Protein AF-A0A959YPP5-F1 (afdb_monomer_lite)

Sequence (189 aa):
MNDSINHTDSILKMYASRKNITEKYRRIALALELGDFTTSSNLFAEIESNYELNEAFQPEHDNFKDFATFKENISNEDKSYLELNENELNTLRQIAANNTGLSSTLAQNILCFAYAECDNGATGGEYRKKARRVYTDKIIENPLMESQVSLSPNPANTQIQINLHKVPREQVRIEVYDLLGKSVMNRLL

Structure (mmCIF, N/CA/C/O backbone):
data_AF-A0A959YPP5-F1
#
_entry.id   AF-A0A959YPP5-F1
#
loop_
_atom_site.group_PDB
_atom_site.id
_atom_site.type_symbol
_atom_site.label_atom_id
_atom_site.label_alt_id
_atom_site.label_comp_id
_atom_site.label_asym_id
_atom_site.label_entity_id
_atom_site.label_seq_id
_atom_site.pdbx_PDB_ins_code
_atom_site.Cartn_x
_atom_site.Cartn_y
_atom_site.Cartn_z
_atom_site.occupancy
_atom_site.B_iso_or_equiv
_atom_site.auth_seq_id
_atom_site.auth_comp_id
_atom_site.auth_asym_id
_atom_site.auth_atom_id
_atom_site.pdbx_PDB_model_num
ATOM 1 N N . MET A 1 1 ? -15.010 -28.400 -4.502 1.00 36.16 1 MET A N 1
ATOM 2 C CA . MET A 1 1 ? -14.292 -27.510 -5.435 1.00 36.16 1 MET A CA 1
ATOM 3 C C . MET A 1 1 ? -13.740 -26.371 -4.605 1.00 36.16 1 MET A C 1
ATOM 5 O O . MET A 1 1 ? -14.521 -25.542 -4.173 1.00 36.16 1 MET A O 1
ATOM 9 N N . ASN A 1 2 ? -12.453 -26.410 -4.271 1.00 42.19 2 ASN A N 1
ATOM 10 C CA . ASN A 1 2 ? -11.779 -25.341 -3.537 1.00 42.19 2 ASN A CA 1
ATOM 11 C C . ASN A 1 2 ? -10.521 -25.011 -4.341 1.00 42.19 2 ASN A C 1
ATOM 13 O O . ASN A 1 2 ? -9.432 -25.498 -4.052 1.00 42.19 2 ASN A O 1
ATOM 17 N N . ASP A 1 3 ? -10.730 -24.322 -5.459 1.00 42.56 3 ASP A N 1
ATOM 18 C CA . ASP A 1 3 ? -9.654 -23.832 -6.311 1.00 42.56 3 ASP A CA 1
ATOM 19 C C . ASP A 1 3 ? -9.208 -22.480 -5.746 1.00 42.56 3 ASP A C 1
ATOM 21 O O . ASP A 1 3 ? -9.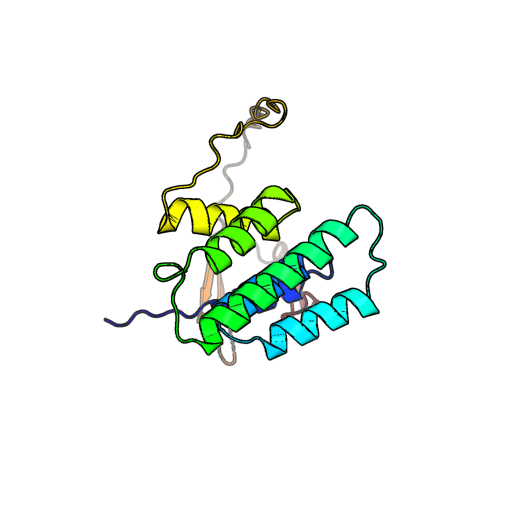709 -21.426 -6.123 1.00 42.56 3 ASP A O 1
ATOM 25 N N . SER A 1 4 ? -8.358 -22.529 -4.721 1.00 47.44 4 SER A N 1
ATOM 26 C CA . SER A 1 4 ? -7.708 -21.346 -4.161 1.00 47.44 4 SER A CA 1
ATOM 27 C C . SER A 1 4 ? -6.254 -21.368 -4.602 1.00 47.44 4 SER A C 1
ATOM 29 O O . SER A 1 4 ? -5.377 -21.826 -3.865 1.00 47.44 4 SER A O 1
ATOM 31 N N . ILE A 1 5 ? -5.983 -20.888 -5.813 1.00 57.47 5 ILE A N 1
ATOM 32 C CA . ILE A 1 5 ? -4.606 -20.671 -6.249 1.00 57.47 5 ILE A CA 1
ATOM 33 C C . ILE A 1 5 ? -4.107 -19.381 -5.590 1.00 57.47 5 ILE A C 1
ATOM 35 O O . ILE A 1 5 ? -4.388 -18.271 -6.040 1.00 57.47 5 ILE A O 1
ATOM 39 N N . ASN A 1 6 ? -3.386 -19.519 -4.476 1.00 61.25 6 ASN A N 1
ATOM 40 C CA . ASN A 1 6 ? -2.737 -18.394 -3.811 1.00 61.25 6 ASN A CA 1
ATOM 41 C C . ASN A 1 6 ? -1.517 -17.949 -4.641 1.00 61.25 6 ASN A C 1
ATOM 43 O O . ASN A 1 6 ? -0.419 -18.484 -4.508 1.00 61.25 6 ASN A O 1
ATOM 47 N N . HIS A 1 7 ? -1.725 -16.982 -5.536 1.00 67.38 7 HIS A N 1
ATOM 48 C CA . HIS A 1 7 ? -0.690 -16.421 -6.414 1.00 67.38 7 HIS A CA 1
ATOM 49 C C . HIS A 1 7 ? 0.158 -15.317 -5.761 1.00 67.38 7 HIS A C 1
ATOM 51 O O . HIS A 1 7 ? 1.007 -14.718 -6.430 1.00 67.38 7 HIS A O 1
ATOM 57 N N . THR A 1 8 ? -0.047 -15.039 -4.471 1.00 71.75 8 THR A N 1
ATOM 58 C CA . THR A 1 8 ? 0.624 -13.946 -3.747 1.00 71.75 8 THR A CA 1
ATOM 59 C C . THR A 1 8 ? 2.147 -14.070 -3.830 1.00 71.75 8 THR A C 1
ATOM 61 O O . THR A 1 8 ? 2.831 -13.084 -4.100 1.00 71.75 8 THR A O 1
ATOM 64 N N . ASP A 1 9 ? 2.680 -15.292 -3.756 1.00 72.25 9 ASP A N 1
ATOM 65 C CA . ASP A 1 9 ? 4.116 -15.563 -3.880 1.00 72.25 9 ASP A CA 1
ATOM 66 C C . ASP A 1 9 ? 4.684 -15.187 -5.253 1.00 72.25 9 ASP A C 1
ATOM 68 O O . ASP A 1 9 ? 5.806 -14.686 -5.360 1.00 72.25 9 ASP A O 1
ATOM 72 N N . SER A 1 10 ? 3.926 -15.422 -6.327 1.00 76.56 10 SER A N 1
ATOM 73 C CA . SER A 1 10 ? 4.344 -15.057 -7.685 1.00 76.56 10 SER A CA 1
ATOM 74 C C . SER A 1 10 ? 4.364 -13.538 -7.868 1.00 76.56 10 SER A C 1
ATOM 76 O O . SER A 1 10 ? 5.299 -13.004 -8.467 1.00 76.56 10 SER A O 1
ATOM 78 N N . ILE A 1 11 ? 3.376 -12.838 -7.304 1.00 75.56 11 ILE A N 1
ATOM 79 C CA . ILE A 1 11 ? 3.278 -11.373 -7.347 1.00 75.56 11 ILE A CA 1
ATOM 80 C C . ILE A 1 11 ? 4.404 -10.733 -6.523 1.00 75.56 11 ILE A C 1
ATOM 82 O O . ILE A 1 11 ? 5.096 -9.840 -7.016 1.00 75.56 11 ILE A O 1
ATOM 86 N N . LEU A 1 12 ? 4.658 -11.232 -5.309 1.00 75.19 12 LEU A N 1
ATOM 87 C CA . LEU A 1 12 ? 5.757 -10.772 -4.455 1.00 75.19 12 LEU A CA 1
ATOM 88 C C . LEU A 1 12 ? 7.115 -10.933 -5.141 1.00 75.19 12 LEU A C 1
ATOM 90 O O . LEU A 1 12 ? 7.914 -9.994 -5.147 1.00 75.19 12 LEU A O 1
ATOM 94 N N . LYS A 1 13 ? 7.367 -12.089 -5.769 1.00 74.62 13 LYS A N 1
ATOM 95 C CA . LYS A 1 13 ? 8.605 -12.339 -6.524 1.00 74.62 13 LYS A CA 1
ATOM 96 C C . LYS A 1 13 ? 8.738 -11.413 -7.732 1.00 74.62 13 LYS A C 1
ATOM 98 O O . LYS A 1 13 ? 9.826 -10.889 -7.975 1.00 74.62 13 LYS A O 1
ATOM 103 N N . MET A 1 14 ? 7.645 -11.155 -8.454 1.00 78.75 14 MET A N 1
ATOM 104 C CA . MET A 1 14 ? 7.642 -10.204 -9.567 1.00 78.75 14 MET A CA 1
ATOM 105 C C . MET A 1 14 ? 8.030 -8.799 -9.096 1.00 78.75 14 MET A C 1
ATOM 107 O O . MET A 1 14 ? 8.928 -8.195 -9.684 1.00 78.75 14 MET A O 1
ATOM 111 N N . TYR A 1 15 ? 7.412 -8.288 -8.028 1.00 77.19 15 TYR A N 1
ATOM 112 C CA . TYR A 1 15 ? 7.759 -6.970 -7.494 1.00 77.19 15 TYR A CA 1
ATOM 113 C C . TYR A 1 15 ? 9.195 -6.925 -6.964 1.00 77.19 15 TYR A C 1
ATOM 115 O O . TYR A 1 15 ? 9.919 -5.976 -7.249 1.00 77.19 15 TYR A O 1
ATOM 123 N N . ALA A 1 16 ? 9.652 -7.969 -6.268 1.00 72.94 16 ALA A N 1
ATOM 124 C CA . ALA A 1 16 ? 11.016 -8.044 -5.744 1.00 72.94 16 ALA A CA 1
ATOM 125 C C . ALA A 1 16 ? 12.096 -8.059 -6.844 1.00 72.94 16 ALA A C 1
ATOM 127 O O . ALA A 1 16 ? 13.199 -7.559 -6.625 1.00 72.94 16 ALA A O 1
ATOM 128 N N . SER A 1 17 ? 11.790 -8.585 -8.037 1.00 75.38 17 SER A N 1
ATOM 129 C CA . SER A 1 17 ? 12.727 -8.582 -9.173 1.00 75.38 17 SER A CA 1
ATOM 130 C C . SER A 1 17 ? 13.048 -7.172 -9.693 1.00 75.38 17 SER A C 1
ATOM 132 O O . SER A 1 17 ? 14.098 -6.950 -10.301 1.00 75.38 17 SER A O 1
ATOM 134 N N . ARG A 1 18 ? 12.172 -6.193 -9.430 1.00 76.25 18 ARG A N 1
ATOM 135 C CA . ARG A 1 18 ? 12.299 -4.811 -9.901 1.00 76.25 18 ARG A CA 1
ATOM 136 C C . ARG A 1 18 ? 12.768 -3.908 -8.762 1.00 76.25 18 ARG A C 1
ATOM 138 O O . ARG A 1 18 ? 12.014 -3.565 -7.860 1.00 76.25 18 ARG A O 1
ATOM 145 N N . LYS A 1 19 ? 14.028 -3.479 -8.820 1.00 77.12 19 LYS A N 1
ATOM 146 C CA . LYS A 1 19 ? 14.687 -2.697 -7.758 1.00 77.12 19 LYS A CA 1
ATOM 147 C C . LYS A 1 19 ? 14.399 -1.189 -7.837 1.00 77.12 19 LYS A C 1
ATOM 149 O O . LYS A 1 19 ? 15.327 -0.388 -7.896 1.00 77.12 19 LYS A O 1
ATOM 154 N N . ASN A 1 20 ? 13.130 -0.785 -7.858 1.00 85.19 20 ASN A N 1
ATOM 155 C CA . ASN A 1 20 ? 12.743 0.632 -7.841 1.00 85.19 20 ASN A CA 1
ATOM 156 C C . ASN A 1 20 ? 11.767 0.949 -6.695 1.00 85.19 20 ASN A C 1
ATOM 158 O O . ASN A 1 20 ? 11.100 0.058 -6.168 1.00 85.19 20 ASN A O 1
ATOM 162 N N . ILE A 1 21 ? 11.697 2.228 -6.318 1.00 88.12 21 ILE A N 1
ATOM 163 C CA . ILE A 1 21 ? 10.896 2.699 -5.180 1.00 88.12 21 ILE A CA 1
ATOM 164 C C . ILE A 1 21 ? 9.392 2.431 -5.364 1.00 88.12 21 ILE A C 1
ATOM 166 O O . ILE A 1 21 ? 8.717 2.014 -4.428 1.00 88.12 21 ILE A O 1
ATOM 170 N N . THR A 1 22 ? 8.869 2.564 -6.586 1.00 87.75 22 THR A N 1
ATOM 171 C CA . THR A 1 22 ? 7.452 2.320 -6.900 1.00 87.75 22 THR A CA 1
ATOM 172 C C . THR A 1 22 ? 7.036 0.875 -6.629 1.00 87.75 22 THR A C 1
ATOM 174 O O . THR A 1 22 ? 5.966 0.624 -6.080 1.00 87.75 22 THR A O 1
ATOM 177 N N . GLU A 1 23 ? 7.873 -0.096 -6.991 1.00 88.50 23 GLU A N 1
ATOM 178 C CA . GLU A 1 23 ? 7.583 -1.512 -6.745 1.00 88.50 23 GLU A CA 1
ATOM 179 C C . GLU A 1 23 ? 7.740 -1.854 -5.254 1.00 88.50 23 GLU A C 1
ATOM 181 O O . GLU A 1 23 ? 7.026 -2.723 -4.752 1.00 88.50 23 GLU A O 1
ATOM 186 N N . LYS A 1 24 ? 8.580 -1.124 -4.500 1.00 90.94 24 LYS A N 1
ATOM 187 C CA . LYS A 1 24 ? 8.592 -1.222 -3.031 1.00 90.94 24 LYS A CA 1
ATOM 188 C C . LYS A 1 24 ? 7.281 -0.733 -2.412 1.00 90.94 24 LYS A C 1
ATOM 190 O O . LYS A 1 24 ? 6.727 -1.457 -1.591 1.00 90.94 24 LYS A O 1
ATOM 195 N N . TYR A 1 25 ? 6.722 0.390 -2.867 1.00 94.50 25 TYR A N 1
ATOM 196 C CA . TYR A 1 25 ? 5.396 0.841 -2.417 1.00 94.50 25 TYR A CA 1
ATOM 197 C C . TYR A 1 25 ? 4.282 -0.165 -2.721 1.00 94.50 25 TYR A C 1
ATOM 199 O O . TYR A 1 25 ? 3.394 -0.376 -1.902 1.00 94.50 25 TYR A O 1
ATOM 207 N N . ARG A 1 26 ? 4.342 -0.870 -3.856 1.00 93.38 26 ARG A N 1
ATOM 208 C CA . ARG A 1 26 ? 3.380 -1.948 -4.145 1.00 93.38 26 ARG A CA 1
ATOM 209 C C . ARG A 1 26 ? 3.534 -3.155 -3.225 1.00 93.38 26 ARG A C 1
ATOM 211 O O . ARG A 1 26 ? 2.536 -3.777 -2.873 1.00 93.38 26 ARG A O 1
ATOM 218 N N . ARG A 1 27 ? 4.764 -3.494 -2.828 1.00 93.81 27 ARG A N 1
ATOM 219 C CA . ARG A 1 27 ? 5.011 -4.547 -1.828 1.00 93.81 27 ARG A CA 1
ATOM 220 C C . ARG A 1 27 ? 4.501 -4.138 -0.451 1.00 93.81 27 ARG A C 1
ATOM 222 O O . ARG A 1 27 ? 3.925 -4.981 0.223 1.00 93.81 27 ARG A O 1
ATOM 229 N N . ILE A 1 28 ? 4.664 -2.868 -0.080 1.00 96.00 28 ILE A N 1
ATOM 230 C CA . ILE A 1 28 ? 4.075 -2.291 1.134 1.00 96.00 28 ILE A CA 1
ATOM 231 C C . ILE A 1 28 ? 2.551 -2.422 1.081 1.00 96.00 28 ILE A C 1
ATOM 233 O O . ILE A 1 28 ? 1.974 -3.020 1.980 1.00 96.00 28 ILE A O 1
ATOM 237 N N . ALA A 1 29 ? 1.908 -1.967 -0.000 1.00 95.31 29 ALA A N 1
ATOM 238 C CA . ALA A 1 29 ? 0.459 -2.093 -0.178 1.00 95.31 29 ALA A CA 1
ATOM 239 C C . ALA A 1 29 ? -0.019 -3.542 -0.008 1.00 95.31 29 ALA A C 1
ATOM 241 O O . ALA A 1 29 ? -0.976 -3.802 0.710 1.00 95.31 29 ALA A O 1
ATOM 242 N N . LEU A 1 30 ? 0.682 -4.497 -0.624 1.00 94.12 30 LEU A N 1
ATOM 243 C CA . LEU A 1 30 ? 0.349 -5.912 -0.504 1.00 94.12 30 LEU A CA 1
ATOM 244 C C . LEU A 1 30 ? 0.539 -6.440 0.926 1.00 94.12 30 LEU A C 1
ATOM 246 O O . LEU A 1 30 ? -0.334 -7.143 1.418 1.00 94.12 30 LEU A O 1
ATOM 250 N N . ALA A 1 31 ? 1.637 -6.092 1.604 1.00 95.00 31 ALA A N 1
ATOM 251 C CA . ALA A 1 31 ? 1.859 -6.473 3.002 1.00 95.00 31 ALA A CA 1
ATOM 252 C C . ALA A 1 31 ? 0.745 -5.931 3.914 1.00 95.00 31 ALA A C 1
ATOM 254 O O . ALA A 1 31 ? 0.220 -6.658 4.752 1.00 95.00 31 ALA A O 1
ATOM 255 N N . LEU A 1 32 ? 0.318 -4.690 3.672 1.00 95.94 32 LEU A N 1
ATOM 256 C CA . LEU A 1 32 ? -0.802 -4.052 4.356 1.00 95.94 32 LEU A CA 1
ATOM 257 C C . LEU A 1 32 ? -2.164 -4.708 4.067 1.00 95.94 32 LEU A C 1
ATOM 259 O O . LEU A 1 32 ? -3.047 -4.642 4.915 1.00 95.94 32 LEU A O 1
ATOM 263 N N . GLU A 1 33 ? -2.392 -5.298 2.889 1.00 92.44 33 GLU A N 1
ATOM 264 C CA . GLU A 1 33 ? -3.608 -6.099 2.635 1.00 92.44 33 GLU A CA 1
ATOM 265 C C . GLU A 1 33 ? -3.571 -7.460 3.338 1.00 92.44 33 GLU A C 1
ATOM 267 O O . GLU A 1 33 ? -4.614 -8.015 3.670 1.00 92.44 33 GLU A O 1
ATOM 272 N N . LEU A 1 34 ? -2.376 -8.002 3.575 1.00 92.44 34 LEU A N 1
ATOM 273 C CA . LEU A 1 34 ? -2.184 -9.278 4.265 1.00 92.44 34 LEU A CA 1
ATOM 274 C C . LEU A 1 34 ? -2.153 -9.135 5.797 1.00 92.44 34 LEU A C 1
ATOM 276 O O . LEU A 1 34 ? -2.009 -10.142 6.486 1.00 92.44 34 LEU A O 1
ATOM 280 N N . GLY A 1 35 ? -2.250 -7.910 6.326 1.00 93.69 35 GLY A N 1
ATOM 281 C CA . GLY A 1 35 ? -2.106 -7.624 7.759 1.00 93.69 35 GLY A CA 1
ATOM 282 C C . GLY A 1 35 ? -0.674 -7.782 8.286 1.00 93.69 35 GLY A C 1
ATOM 283 O O . GLY A 1 35 ? -0.458 -7.822 9.494 1.00 93.69 35 GLY A O 1
ATOM 284 N N . ASP A 1 36 ? 0.325 -7.875 7.404 1.00 95.44 36 ASP A N 1
ATOM 285 C CA . ASP A 1 36 ? 1.734 -7.987 7.786 1.00 95.44 36 ASP A CA 1
ATOM 286 C C . ASP A 1 36 ? 2.367 -6.594 7.944 1.00 95.44 36 ASP A C 1
ATOM 288 O O . ASP A 1 36 ? 3.144 -6.109 7.109 1.00 95.44 36 ASP A O 1
ATOM 292 N N . PHE A 1 37 ? 2.012 -5.928 9.045 1.00 96.00 37 PHE A N 1
ATOM 293 C CA . PHE A 1 37 ? 2.511 -4.590 9.383 1.00 96.00 37 PHE A CA 1
ATOM 294 C C . PHE A 1 37 ? 4.019 -4.578 9.676 1.00 96.00 37 PHE A C 1
ATOM 296 O O . PHE A 1 37 ? 4.695 -3.580 9.420 1.00 96.00 37 PHE A O 1
ATOM 303 N N . THR A 1 38 ? 4.584 -5.712 10.107 1.00 96.19 38 THR A N 1
ATOM 304 C CA . THR A 1 38 ? 6.032 -5.849 10.331 1.00 96.19 38 THR A CA 1
ATOM 305 C C . THR A 1 38 ? 6.797 -5.782 9.012 1.00 96.19 38 THR A C 1
ATOM 307 O O . THR A 1 38 ? 7.746 -5.006 8.880 1.00 96.19 38 THR A O 1
ATOM 310 N N . THR A 1 39 ? 6.374 -6.548 8.002 1.00 94.31 39 THR A N 1
ATOM 311 C CA . THR A 1 39 ? 6.984 -6.486 6.667 1.00 94.31 39 THR A CA 1
ATOM 312 C C . THR A 1 39 ? 6.793 -5.114 6.030 1.00 94.31 39 THR A C 1
ATOM 314 O O . THR A 1 39 ? 7.731 -4.596 5.421 1.00 94.31 39 THR A O 1
ATOM 317 N N . SER A 1 40 ? 5.618 -4.498 6.194 1.00 96.12 40 SER A N 1
ATOM 318 C CA . SER A 1 40 ? 5.361 -3.127 5.736 1.00 96.12 40 SER A CA 1
ATOM 319 C C . SER A 1 40 ? 6.374 -2.131 6.322 1.00 96.12 40 SER A C 1
ATOM 321 O O . SER A 1 40 ? 7.063 -1.436 5.573 1.00 96.12 40 SER A O 1
ATOM 323 N N . SER A 1 41 ? 6.548 -2.133 7.648 1.00 96.56 41 SER A N 1
ATOM 324 C CA . SER A 1 41 ? 7.493 -1.259 8.358 1.00 96.56 41 SER A CA 1
ATOM 325 C C . SER A 1 41 ? 8.944 -1.471 7.908 1.00 96.56 41 SER A C 1
ATOM 327 O O . SER A 1 41 ? 9.648 -0.514 7.577 1.00 96.56 41 SER A O 1
ATOM 329 N N . ASN A 1 42 ? 9.373 -2.730 7.769 1.00 96.25 42 ASN A N 1
ATOM 330 C CA . ASN A 1 42 ? 10.709 -3.054 7.263 1.00 96.25 42 ASN A CA 1
ATOM 331 C C . ASN A 1 42 ? 10.940 -2.506 5.846 1.00 96.25 42 ASN A C 1
ATOM 333 O O . ASN A 1 42 ? 12.018 -1.995 5.544 1.00 96.25 42 ASN A O 1
ATOM 337 N N . LEU A 1 43 ? 9.933 -2.577 4.971 1.00 95.38 43 LEU A N 1
ATOM 338 C CA . LEU A 1 43 ? 10.033 -2.045 3.612 1.00 95.38 43 LEU A CA 1
ATOM 339 C C . LEU A 1 43 ? 10.103 -0.514 3.581 1.00 95.38 43 LEU A C 1
ATOM 341 O O . LEU A 1 43 ? 10.823 0.019 2.736 1.00 95.38 43 LEU A O 1
ATOM 345 N N . PHE A 1 44 ? 9.413 0.190 4.485 1.00 96.81 44 PHE A N 1
ATOM 346 C CA . PHE A 1 44 ? 9.576 1.639 4.645 1.00 96.81 44 PHE A CA 1
ATOM 347 C C . PHE A 1 44 ? 11.001 1.999 5.072 1.00 96.81 44 PHE A C 1
ATOM 349 O O . PHE A 1 44 ? 11.649 2.796 4.392 1.00 96.81 44 PHE A O 1
ATOM 356 N N . ALA A 1 45 ? 11.535 1.330 6.097 1.00 95.56 45 ALA A N 1
ATOM 357 C CA . ALA A 1 45 ? 12.912 1.535 6.547 1.00 95.56 45 ALA A CA 1
ATOM 358 C C . ALA A 1 45 ? 13.935 1.233 5.435 1.00 95.56 45 ALA A C 1
ATOM 360 O O . ALA A 1 45 ? 14.918 1.953 5.250 1.00 95.56 45 ALA A O 1
ATOM 361 N N . GLU A 1 46 ? 13.694 0.196 4.627 1.00 93.31 46 GLU A N 1
ATOM 362 C CA . GLU A 1 46 ? 14.515 -0.072 3.450 1.00 93.31 46 GLU A CA 1
ATOM 363 C C . GLU A 1 46 ? 14.423 1.033 2.389 1.00 93.31 46 GLU A C 1
ATOM 365 O O . GLU A 1 46 ? 15.390 1.224 1.650 1.00 93.31 46 GLU A O 1
ATOM 370 N N . ILE A 1 47 ? 13.274 1.694 2.218 1.00 93.94 47 ILE A N 1
ATOM 371 C CA . ILE A 1 47 ? 13.161 2.826 1.292 1.00 93.94 47 ILE A CA 1
ATOM 372 C C . ILE A 1 47 ? 14.029 3.975 1.806 1.00 93.94 47 ILE A C 1
ATOM 374 O O . ILE A 1 47 ? 14.892 4.442 1.069 1.00 93.94 47 ILE A O 1
ATOM 378 N N . GLU A 1 48 ? 13.870 4.349 3.073 1.00 94.19 48 GLU A N 1
ATOM 379 C CA . GLU A 1 48 ? 14.609 5.446 3.714 1.00 94.19 48 GLU A CA 1
ATOM 380 C C . GLU A 1 48 ? 16.124 5.226 3.709 1.00 94.19 48 GLU A C 1
ATOM 382 O O . GLU A 1 48 ? 16.895 6.160 3.516 1.00 94.19 48 GLU A O 1
ATOM 387 N N . SER A 1 49 ? 16.567 3.979 3.887 1.00 92.25 49 SER A N 1
ATOM 388 C CA . SER A 1 49 ? 17.994 3.655 3.905 1.00 92.25 49 SER A CA 1
ATOM 389 C C . SER A 1 49 ? 18.625 3.571 2.513 1.00 92.25 49 SER A C 1
ATOM 391 O O . SER A 1 49 ? 19.843 3.711 2.409 1.00 92.25 49 SER A O 1
ATOM 393 N N . ASN A 1 50 ? 17.857 3.258 1.463 1.00 89.62 50 ASN A N 1
ATOM 394 C CA . ASN A 1 50 ? 18.414 2.928 0.142 1.00 89.62 50 ASN A CA 1
ATOM 395 C C . ASN A 1 50 ? 18.058 3.932 -0.961 1.00 89.62 50 ASN A C 1
ATOM 397 O O . ASN A 1 50 ? 18.610 3.834 -2.058 1.00 89.62 50 ASN A O 1
ATOM 401 N N . TYR A 1 51 ? 17.130 4.855 -0.711 1.00 88.81 51 TYR A N 1
ATOM 402 C CA . TYR A 1 51 ? 16.671 5.832 -1.691 1.00 88.81 51 TYR A CA 1
ATOM 403 C C . TYR A 1 51 ? 16.741 7.236 -1.105 1.00 88.81 51 TYR A C 1
ATOM 405 O O . TYR A 1 51 ? 16.322 7.482 0.020 1.00 88.81 51 TYR A O 1
ATOM 413 N N . GLU A 1 52 ? 17.232 8.172 -1.909 1.00 87.62 52 GLU A N 1
ATOM 414 C CA . GLU A 1 52 ? 17.149 9.590 -1.590 1.00 87.62 52 GLU A CA 1
ATOM 415 C C . GLU A 1 52 ? 15.722 10.076 -1.875 1.00 87.62 52 GLU A C 1
ATOM 417 O O . GLU A 1 52 ? 15.275 10.120 -3.027 1.00 87.62 52 GLU A O 1
ATOM 422 N N . LEU A 1 53 ? 14.985 10.394 -0.812 1.00 89.38 53 LEU A N 1
ATOM 423 C CA . LEU A 1 53 ? 13.634 10.932 -0.902 1.00 89.38 53 LEU A CA 1
ATOM 424 C C . LEU A 1 53 ? 13.710 12.434 -1.188 1.00 89.38 53 LEU A C 1
ATOM 426 O O . LEU A 1 53 ? 13.815 13.267 -0.294 1.00 89.38 53 LEU A O 1
ATOM 430 N N . ASN A 1 54 ? 13.710 12.775 -2.472 1.00 86.19 54 ASN A N 1
ATOM 431 C CA . ASN A 1 54 ? 13.646 14.163 -2.919 1.00 86.19 54 ASN A CA 1
ATOM 432 C C . ASN A 1 54 ? 12.211 14.718 -2.832 1.00 86.19 54 ASN A C 1
ATOM 434 O O . ASN A 1 54 ? 11.259 13.986 -2.558 1.00 86.19 54 ASN A O 1
ATOM 438 N N . GLU A 1 55 ? 12.037 16.003 -3.152 1.00 83.75 55 GLU A N 1
ATOM 439 C CA . GLU A 1 55 ? 10.729 16.681 -3.141 1.00 83.75 55 GLU A CA 1
ATOM 440 C C . GLU A 1 55 ? 9.652 15.991 -3.999 1.00 83.75 55 GLU A C 1
ATOM 442 O O . GLU A 1 55 ? 8.463 16.178 -3.757 1.00 83.75 55 GLU A O 1
ATOM 447 N N . ALA A 1 56 ? 10.037 15.166 -4.980 1.00 80.81 56 ALA A N 1
ATOM 448 C CA . ALA A 1 56 ? 9.086 14.426 -5.805 1.00 80.81 56 ALA A CA 1
ATOM 449 C C . ALA A 1 56 ? 8.555 13.150 -5.127 1.00 80.81 56 ALA A C 1
ATOM 451 O O . ALA A 1 56 ? 7.439 12.728 -5.426 1.00 80.81 56 ALA A O 1
ATOM 452 N N . PHE A 1 57 ? 9.335 12.518 -4.241 1.00 87.06 57 PHE A N 1
ATOM 453 C CA . PHE A 1 57 ? 8.968 11.249 -3.596 1.00 87.06 57 PHE A CA 1
ATOM 454 C C . PHE A 1 57 ? 8.620 11.384 -2.117 1.00 87.06 57 PHE A C 1
ATOM 456 O O . PHE A 1 57 ? 7.834 10.576 -1.625 1.00 87.06 57 PHE A O 1
ATOM 463 N N . GLN A 1 58 ? 9.169 12.384 -1.426 1.00 92.56 58 GLN A N 1
ATOM 464 C CA . GLN A 1 58 ? 8.916 12.629 -0.008 1.00 92.56 58 GLN A CA 1
ATOM 465 C C . GLN A 1 58 ? 7.411 12.770 0.307 1.00 92.56 58 GLN A C 1
ATOM 467 O O . GLN A 1 58 ? 6.947 12.077 1.210 1.00 92.56 58 GLN A O 1
ATOM 472 N N . PRO A 1 59 ? 6.601 13.528 -0.467 1.00 93.69 59 PRO A N 1
ATOM 473 C CA . PRO A 1 59 ? 5.176 13.678 -0.160 1.00 93.69 59 PRO A CA 1
ATOM 474 C C . PRO A 1 59 ? 4.378 12.371 -0.269 1.00 93.69 59 PRO A C 1
ATOM 476 O O . PRO A 1 59 ? 3.484 12.120 0.532 1.00 93.69 59 PRO A O 1
ATOM 479 N N . GLU A 1 60 ? 4.691 11.520 -1.254 1.00 94.25 60 GLU A N 1
ATOM 480 C CA . GLU A 1 60 ? 4.078 10.187 -1.352 1.00 94.25 60 GLU A CA 1
ATOM 481 C C . GLU A 1 60 ? 4.554 9.283 -0.220 1.00 94.25 60 GLU A C 1
ATOM 483 O O . GLU A 1 60 ? 3.760 8.528 0.324 1.00 94.25 60 GLU A O 1
ATOM 488 N N . HIS A 1 61 ? 5.835 9.354 0.147 1.00 96.31 61 HIS A N 1
ATOM 489 C CA . HIS A 1 61 ? 6.390 8.533 1.215 1.00 96.31 61 HIS A CA 1
ATOM 490 C C . HIS A 1 61 ? 5.684 8.775 2.550 1.00 96.31 61 HIS A C 1
ATOM 492 O O . HIS A 1 61 ? 5.242 7.823 3.195 1.00 96.31 61 HIS A O 1
ATOM 498 N N . ASP A 1 62 ? 5.550 10.045 2.926 1.00 96.00 62 ASP A N 1
ATOM 499 C CA . ASP A 1 62 ? 4.925 10.444 4.182 1.00 96.00 62 ASP A CA 1
ATOM 500 C C . ASP A 1 62 ? 3.428 10.104 4.170 1.00 96.00 62 ASP A C 1
ATOM 502 O O . ASP A 1 62 ? 2.935 9.454 5.090 1.00 96.00 62 ASP A O 1
ATOM 506 N N . ASN A 1 63 ? 2.729 10.388 3.066 1.00 97.31 63 ASN A N 1
ATOM 507 C CA . ASN A 1 63 ? 1.310 10.051 2.940 1.00 97.31 63 ASN A CA 1
ATOM 508 C C . ASN A 1 63 ? 1.048 8.532 2.963 1.00 97.31 63 ASN A C 1
ATOM 510 O O . ASN A 1 63 ? 0.039 8.065 3.492 1.00 97.31 63 ASN A O 1
ATOM 514 N N . PHE A 1 64 ? 1.963 7.721 2.420 1.00 97.88 64 PHE A N 1
ATOM 515 C CA . PHE A 1 64 ? 1.849 6.265 2.499 1.00 97.88 64 PHE A CA 1
ATOM 516 C C . PHE A 1 64 ? 2.080 5.759 3.926 1.00 97.88 64 PHE A C 1
ATOM 518 O O . PHE A 1 64 ? 1.415 4.816 4.350 1.00 97.88 64 PHE A O 1
ATOM 525 N N . LYS A 1 65 ? 2.984 6.370 4.698 1.00 97.62 65 LYS A N 1
ATOM 526 C CA . LYS A 1 65 ? 3.135 6.036 6.122 1.00 97.62 65 LYS A CA 1
ATOM 527 C C . LYS A 1 65 ? 1.873 6.355 6.914 1.00 97.62 65 LYS A C 1
ATOM 529 O O . LYS A 1 65 ? 1.456 5.528 7.728 1.00 97.62 65 LYS A O 1
ATOM 534 N N . ASP A 1 66 ? 1.231 7.484 6.631 1.00 97.88 66 ASP A N 1
ATOM 535 C CA . ASP A 1 66 ? -0.055 7.838 7.237 1.00 97.88 66 ASP A CA 1
ATOM 536 C C . ASP A 1 66 ? -1.130 6.803 6.878 1.00 97.88 66 ASP A C 1
ATOM 538 O O . ASP A 1 66 ? -1.838 6.305 7.753 1.00 97.88 66 ASP A O 1
ATOM 542 N N . PHE A 1 67 ? -1.189 6.383 5.609 1.00 98.12 67 PHE A N 1
ATOM 543 C CA . PHE A 1 67 ? -2.086 5.315 5.163 1.00 98.12 67 PHE A CA 1
ATOM 544 C C . PHE A 1 67 ? -1.806 3.964 5.836 1.00 98.12 67 PHE A C 1
ATOM 546 O O . PHE A 1 67 ? -2.735 3.265 6.241 1.00 98.12 67 PHE A O 1
ATOM 553 N N . ALA A 1 68 ? -0.535 3.588 5.980 1.00 98.06 68 ALA A N 1
ATOM 554 C CA . ALA A 1 68 ? -0.133 2.361 6.661 1.00 98.06 68 ALA A CA 1
ATOM 555 C C . ALA A 1 68 ? -0.536 2.381 8.142 1.00 98.06 68 ALA A C 1
ATOM 557 O O . ALA A 1 68 ? -1.108 1.408 8.629 1.00 98.06 68 ALA A O 1
ATOM 558 N N . THR A 1 69 ? -0.308 3.508 8.818 1.00 97.81 69 THR A N 1
ATOM 559 C CA . THR A 1 69 ? -0.682 3.723 10.223 1.00 97.81 69 THR A CA 1
ATOM 560 C C . THR A 1 69 ? -2.198 3.674 10.400 1.00 97.81 69 THR A C 1
ATOM 562 O O . THR A 1 69 ? -2.700 3.011 11.304 1.00 97.81 69 THR A O 1
ATOM 565 N N . PHE A 1 70 ? -2.947 4.320 9.501 1.00 97.75 70 PHE A N 1
ATOM 566 C CA . PHE A 1 70 ? -4.405 4.237 9.463 1.00 97.75 70 PHE A CA 1
ATOM 567 C C . PHE A 1 70 ? -4.881 2.779 9.381 1.00 97.75 70 PHE A C 1
ATOM 569 O O . PHE A 1 70 ? -5.720 2.363 10.180 1.00 97.75 70 PHE A O 1
ATOM 576 N N . LYS A 1 71 ? -4.311 1.987 8.463 1.00 97.00 71 LYS A N 1
ATOM 577 C CA . LYS A 1 71 ? -4.654 0.566 8.317 1.00 97.00 71 LYS A CA 1
ATOM 578 C C . LYS A 1 71 ? -4.330 -0.269 9.549 1.00 97.00 71 LYS A C 1
ATOM 580 O O . LYS A 1 71 ? -5.118 -1.133 9.922 1.00 97.00 71 LYS A O 1
ATOM 585 N N . GLU A 1 72 ? -3.164 -0.047 10.142 1.00 97.12 72 GLU A N 1
ATOM 586 C CA . GLU A 1 72 ? -2.744 -0.764 11.343 1.00 97.12 72 GLU A CA 1
ATOM 587 C C . GLU A 1 72 ? -3.696 -0.475 12.507 1.00 97.12 72 GLU A C 1
ATOM 589 O O . GLU A 1 72 ? -4.154 -1.403 13.169 1.00 97.12 72 GLU A O 1
ATOM 594 N N . ASN A 1 73 ? -4.088 0.787 12.692 1.00 96.44 73 ASN A N 1
ATOM 595 C CA . ASN A 1 73 ? -5.022 1.181 13.745 1.00 96.44 73 ASN A CA 1
ATOM 596 C C . ASN A 1 73 ? -6.395 0.514 13.589 1.00 96.44 73 ASN A C 1
ATOM 598 O O . ASN A 1 73 ? -6.879 -0.089 14.543 1.00 96.44 73 ASN A O 1
ATOM 602 N N . ILE A 1 74 ? -7.000 0.551 12.396 1.00 96.12 74 ILE A N 1
ATOM 603 C CA . ILE A 1 74 ? -8.306 -0.100 12.190 1.00 96.12 74 ILE A CA 1
ATOM 604 C C . ILE A 1 74 ? -8.208 -1.624 12.342 1.00 96.12 74 ILE A C 1
ATOM 606 O O . ILE A 1 74 ? -9.115 -2.241 12.892 1.00 96.12 74 ILE A O 1
ATOM 610 N N . SER A 1 75 ? -7.089 -2.230 11.925 1.00 95.25 75 SER A N 1
ATOM 611 C CA . SER A 1 75 ? -6.868 -3.669 12.078 1.00 95.25 75 SER A CA 1
ATOM 612 C C . SER A 1 75 ? -6.682 -4.071 13.539 1.00 95.25 75 SER A C 1
ATOM 614 O O . SER A 1 75 ? -7.143 -5.139 13.922 1.00 95.25 75 SER A O 1
ATOM 616 N N . ASN A 1 76 ? -6.026 -3.241 14.354 1.00 94.56 76 ASN A N 1
ATOM 617 C CA . ASN A 1 76 ? -5.858 -3.478 15.791 1.00 94.56 76 ASN A CA 1
ATOM 618 C C . ASN A 1 76 ? -7.179 -3.369 16.566 1.00 94.56 76 ASN A C 1
ATOM 620 O O . ASN A 1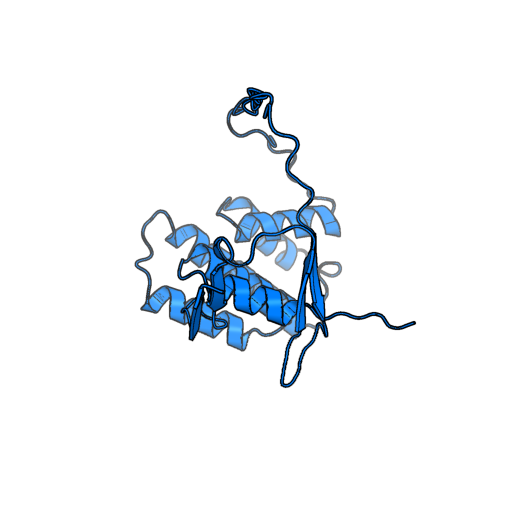 76 ? -7.298 -3.909 17.663 1.00 94.56 76 ASN A O 1
ATOM 624 N N . GLU A 1 77 ? -8.163 -2.672 16.001 1.00 94.88 77 GLU A N 1
ATOM 625 C CA . GLU A 1 77 ? -9.524 -2.573 16.529 1.00 94.88 77 GLU A CA 1
ATOM 626 C C . GLU A 1 77 ? -10.480 -3.616 15.921 1.00 94.88 77 GLU A C 1
ATOM 628 O O . GLU A 1 77 ? -11.687 -3.535 16.146 1.00 94.88 77 GLU A O 1
ATOM 633 N N . ASP A 1 78 ? -9.959 -4.581 15.149 1.00 94.56 78 ASP A N 1
ATOM 634 C CA . ASP A 1 78 ? -10.725 -5.601 14.417 1.00 94.56 78 ASP A CA 1
ATOM 635 C C . ASP A 1 78 ? -11.814 -5.012 13.490 1.00 94.56 78 ASP A C 1
ATOM 637 O O . ASP A 1 78 ? -12.824 -5.657 13.197 1.00 94.56 78 ASP A O 1
ATOM 641 N N . LYS A 1 79 ? -11.613 -3.780 13.003 1.00 94.06 79 LYS A N 1
ATOM 642 C CA . LYS A 1 79 ? -12.544 -3.085 12.108 1.00 94.06 79 LYS A CA 1
ATOM 643 C C . LYS A 1 79 ? -12.235 -3.355 10.643 1.00 94.06 79 LYS A C 1
ATOM 645 O O . LYS A 1 79 ? -11.083 -3.371 10.207 1.00 94.06 79 LYS A O 1
ATOM 650 N N . SER A 1 80 ? -13.293 -3.451 9.845 1.00 93.62 80 SER A N 1
ATOM 651 C CA . SER A 1 80 ? -13.203 -3.378 8.387 1.00 93.62 80 SER A CA 1
ATOM 652 C C . SER A 1 80 ? -13.334 -1.935 7.880 1.00 93.62 80 SER A C 1
ATOM 654 O O . SER A 1 80 ? -13.804 -1.044 8.587 1.00 93.62 80 SER A O 1
ATOM 656 N N . TYR A 1 81 ? -13.012 -1.687 6.603 1.00 94.50 81 TYR A N 1
ATOM 657 C CA . TYR A 1 81 ? -13.244 -0.364 6.004 1.00 94.50 81 TYR A CA 1
ATOM 658 C C . TYR A 1 81 ? -14.716 0.045 5.942 1.00 94.50 81 TYR A C 1
ATOM 660 O O . TYR A 1 81 ? -14.981 1.182 5.578 1.00 94.50 81 TYR A O 1
ATOM 668 N N . LEU A 1 82 ? -15.666 -0.850 6.222 1.00 95.75 82 LEU A N 1
ATOM 669 C CA . LEU A 1 82 ? -17.098 -0.535 6.234 1.00 95.75 82 LEU A CA 1
ATOM 670 C C . LEU A 1 82 ? -17.570 0.001 7.596 1.00 95.75 82 LEU A C 1
ATOM 672 O O . LEU A 1 82 ? -18.731 0.373 7.736 1.00 95.75 82 LEU A O 1
ATOM 676 N N . GLU A 1 83 ? -16.686 0.019 8.594 1.00 96.06 83 GLU A N 1
ATOM 677 C CA . GLU A 1 83 ? -17.004 0.315 9.995 1.00 96.06 83 GLU A CA 1
ATOM 678 C C . GLU A 1 83 ? -16.218 1.526 10.517 1.00 96.06 83 GLU A C 1
ATOM 680 O O . GLU A 1 83 ? -15.981 1.654 11.721 1.00 96.06 83 GLU A O 1
ATOM 685 N N . LEU A 1 84 ? -15.800 2.419 9.614 1.00 97.00 84 LEU A N 1
ATOM 686 C CA . LEU A 1 84 ? -15.019 3.592 9.979 1.00 97.00 84 LEU A CA 1
ATOM 687 C C . LEU A 1 84 ? -15.900 4.631 10.671 1.00 97.00 84 LEU A C 1
ATOM 689 O O . LEU A 1 84 ? -17.006 4.946 10.226 1.00 97.00 84 LEU A O 1
ATOM 693 N N . ASN A 1 85 ? -15.380 5.201 11.752 1.00 96.00 85 ASN A N 1
ATOM 694 C CA . ASN A 1 85 ? -15.982 6.363 12.391 1.00 96.00 85 ASN A CA 1
ATOM 695 C C . ASN A 1 85 ? -15.581 7.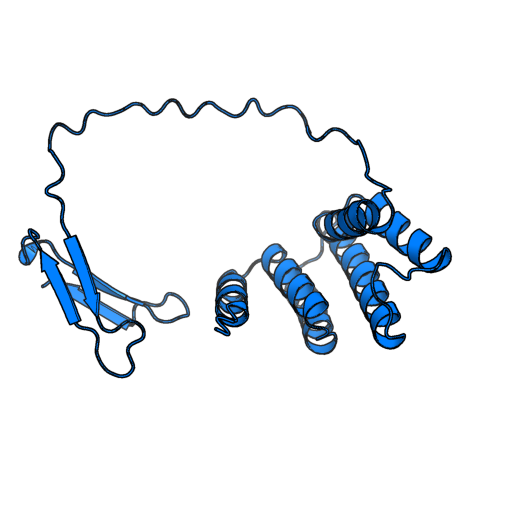668 11.683 1.00 96.00 85 ASN A C 1
ATOM 697 O O . ASN A 1 85 ? -14.716 7.704 10.812 1.00 96.00 85 ASN A O 1
ATOM 701 N N . GLU A 1 86 ? -16.194 8.777 12.092 1.00 96.31 86 GLU A N 1
ATOM 702 C CA . GLU A 1 86 ? -15.972 10.074 11.447 1.00 96.31 86 GLU A CA 1
ATOM 703 C C . GLU A 1 86 ? -14.518 10.570 11.551 1.00 96.31 86 GLU A C 1
ATOM 705 O O . GLU A 1 86 ? -14.022 11.224 10.636 1.00 96.31 86 GLU A O 1
ATOM 710 N N . ASN A 1 87 ? -13.797 10.247 12.630 1.00 97.06 87 ASN A N 1
ATOM 711 C CA . ASN A 1 87 ? -12.389 10.632 12.756 1.00 97.06 87 ASN A CA 1
ATOM 712 C C . ASN A 1 87 ? -11.518 9.848 11.766 1.00 97.06 87 ASN A C 1
ATOM 714 O O . ASN A 1 87 ? -10.696 10.440 11.072 1.00 97.06 87 ASN A O 1
ATOM 718 N N . GLU A 1 88 ? -11.744 8.539 11.661 1.00 97.75 88 GLU A N 1
ATOM 719 C CA . GLU A 1 88 ? -11.076 7.648 10.707 1.00 97.75 88 GLU A CA 1
ATOM 720 C C . GLU 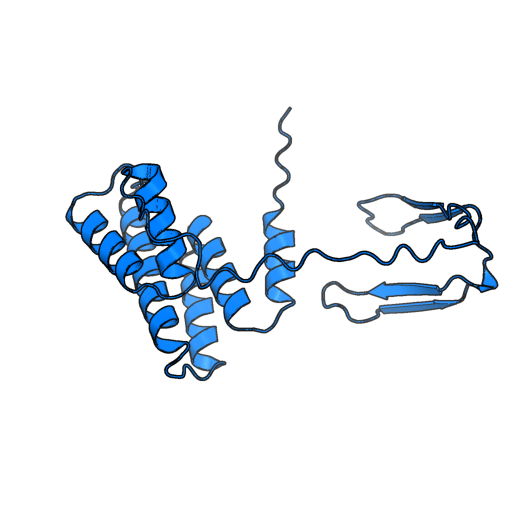A 1 88 ? -11.373 8.045 9.255 1.00 97.75 88 GLU A C 1
ATOM 722 O O . GLU A 1 88 ? -10.461 8.104 8.429 1.00 97.75 88 GLU A O 1
ATOM 727 N N . LEU A 1 89 ? -12.627 8.396 8.952 1.00 97.75 89 LEU A N 1
ATOM 728 C CA . LEU A 1 89 ? -13.017 8.935 7.650 1.00 97.75 89 LEU A CA 1
ATOM 729 C C . LEU A 1 89 ? -12.295 10.245 7.343 1.00 97.75 89 LEU A C 1
ATOM 731 O O . LEU A 1 89 ? -11.801 10.423 6.233 1.00 97.75 89 LEU A O 1
ATOM 735 N N . ASN A 1 90 ? -12.170 11.148 8.316 1.00 97.38 90 ASN A N 1
ATOM 736 C CA . ASN A 1 90 ? -11.433 12.395 8.126 1.00 97.38 90 ASN A CA 1
ATOM 737 C C . ASN A 1 90 ? -9.944 12.160 7.861 1.00 97.38 90 ASN A C 1
ATOM 739 O O . ASN A 1 90 ? -9.391 12.801 6.967 1.00 97.38 90 ASN A O 1
ATOM 743 N N . THR A 1 91 ? -9.309 11.211 8.553 1.00 97.38 91 THR A N 1
ATOM 744 C CA . THR A 1 91 ? -7.935 10.792 8.238 1.00 97.38 91 THR A CA 1
ATOM 745 C C . THR A 1 91 ? -7.837 10.257 6.810 1.00 97.38 91 THR A C 1
ATOM 747 O O . THR A 1 91 ? -6.967 10.675 6.047 1.00 97.38 91 THR A O 1
ATOM 750 N N . LEU A 1 92 ? -8.762 9.389 6.399 1.00 96.81 92 LEU A N 1
ATOM 751 C CA . LEU A 1 92 ? -8.757 8.810 5.057 1.00 96.81 92 LEU A CA 1
ATOM 752 C C . LEU A 1 92 ? -8.980 9.867 3.959 1.00 96.81 92 LEU A C 1
ATOM 754 O O . LEU A 1 92 ? -8.307 9.839 2.928 1.00 96.81 92 LEU A O 1
ATOM 758 N N . ARG A 1 93 ? -9.866 10.843 4.198 1.00 97.12 93 ARG A N 1
ATOM 759 C CA . ARG A 1 93 ? -10.087 12.001 3.313 1.00 97.12 93 ARG A CA 1
ATOM 760 C C . ARG A 1 93 ? -8.844 12.881 3.207 1.00 97.12 93 ARG A C 1
ATOM 762 O O . ARG A 1 93 ? -8.536 13.341 2.113 1.00 97.12 93 ARG A O 1
ATOM 769 N N . GLN A 1 94 ? -8.111 13.096 4.300 1.00 96.81 94 GLN A N 1
ATOM 770 C CA . GLN A 1 94 ? -6.843 13.838 4.273 1.00 96.81 94 GLN A CA 1
ATOM 771 C C . GLN A 1 94 ? -5.794 13.121 3.415 1.00 96.81 94 GLN A C 1
ATOM 773 O O . GLN A 1 94 ? -5.180 13.750 2.552 1.00 96.81 94 GLN A O 1
ATOM 778 N N . ILE A 1 95 ? -5.659 11.800 3.572 1.00 97.31 95 ILE A N 1
ATOM 779 C CA . ILE A 1 95 ? -4.747 10.984 2.755 1.00 97.31 95 ILE A CA 1
ATOM 780 C C . ILE A 1 95 ? -5.125 11.060 1.269 1.00 97.31 95 ILE A C 1
ATOM 782 O O . ILE A 1 95 ? -4.254 11.208 0.406 1.00 97.31 95 ILE A O 1
ATOM 786 N N . ALA A 1 96 ? -6.419 10.983 0.945 1.00 96.06 96 ALA A N 1
ATOM 787 C CA . ALA A 1 96 ? -6.903 11.129 -0.426 1.00 96.06 96 ALA A CA 1
ATOM 788 C C . ALA A 1 96 ? -6.621 12.537 -0.989 1.00 96.06 96 ALA A C 1
ATOM 790 O O . ALA A 1 96 ? -6.102 12.668 -2.097 1.00 96.06 96 ALA A O 1
ATOM 791 N N . ALA A 1 97 ? -6.879 13.588 -0.205 1.00 93.56 97 ALA A N 1
ATOM 792 C CA . ALA A 1 97 ? -6.735 14.984 -0.620 1.00 93.56 97 ALA A CA 1
ATOM 793 C C . ALA A 1 97 ? -5.286 15.409 -0.908 1.00 93.56 97 ALA A C 1
ATOM 795 O O . ALA A 1 97 ? -5.071 16.327 -1.705 1.00 93.56 97 ALA A O 1
ATOM 796 N N . ASN A 1 98 ? -4.297 14.727 -0.319 1.00 89.69 98 ASN A N 1
ATOM 797 C CA . ASN A 1 98 ? -2.882 14.970 -0.609 1.00 89.69 98 ASN A CA 1
ATOM 798 C C . ASN A 1 98 ? -2.535 14.753 -2.094 1.00 89.69 98 ASN A C 1
ATOM 800 O O . ASN A 1 98 ? -1.579 15.353 -2.582 1.00 89.69 98 ASN A O 1
ATOM 804 N N . ASN A 1 99 ? -3.336 13.973 -2.837 1.00 86.62 99 ASN A N 1
ATOM 805 C CA . ASN A 1 99 ? -3.151 13.704 -4.268 1.00 86.62 99 ASN A CA 1
ATOM 806 C C . ASN A 1 99 ? -1.736 13.206 -4.617 1.00 86.62 99 ASN A C 1
ATOM 808 O O . ASN A 1 99 ? -1.192 13.485 -5.691 1.00 86.62 99 ASN A O 1
ATOM 812 N N . THR A 1 100 ? -1.142 12.441 -3.704 1.00 83.94 100 THR A N 1
ATOM 813 C CA . THR A 1 100 ? 0.167 11.830 -3.867 1.00 83.94 100 THR A CA 1
ATOM 814 C C . THR A 1 100 ? -0.012 10.359 -4.238 1.00 83.94 100 THR A C 1
ATOM 816 O O . THR A 1 100 ? -0.636 9.566 -3.537 1.00 83.94 100 THR A O 1
ATOM 819 N N . GLY A 1 101 ? 0.480 10.018 -5.431 1.00 89.25 101 GLY A N 1
ATOM 820 C CA . GLY A 1 101 ? 0.747 8.650 -5.871 1.00 89.25 101 GLY A CA 1
ATOM 821 C C . GLY A 1 101 ? -0.313 7.582 -5.564 1.00 89.25 101 GLY A C 1
ATOM 822 O O . GLY A 1 101 ? -1.497 7.691 -5.899 1.00 89.25 101 GLY A O 1
ATOM 823 N N . LEU A 1 102 ? 0.178 6.460 -5.039 1.00 92.81 102 LEU A N 1
ATOM 824 C CA . LEU A 1 102 ? -0.594 5.250 -4.791 1.00 92.81 102 LEU A CA 1
ATOM 825 C C . LEU A 1 102 ? -1.399 5.376 -3.494 1.00 92.81 102 LEU A C 1
ATOM 827 O O . LEU A 1 102 ? -2.537 4.911 -3.462 1.00 92.81 102 LEU A O 1
ATOM 831 N N . SER A 1 103 ? -0.843 6.023 -2.467 1.00 95.50 103 SER A N 1
ATOM 832 C CA . SER A 1 103 ? -1.495 6.214 -1.166 1.00 95.50 103 SER A CA 1
ATOM 833 C C . SER A 1 103 ? -2.842 6.946 -1.288 1.00 95.50 103 SER A C 1
ATOM 835 O O . SER A 1 103 ? -3.873 6.407 -0.873 1.00 95.50 103 SER A O 1
ATOM 837 N N . SER A 1 104 ? -2.878 8.095 -1.973 1.00 95.25 104 SER A N 1
ATOM 838 C CA . SER A 1 104 ? -4.123 8.835 -2.222 1.00 95.25 104 SER A CA 1
ATOM 839 C C . SER A 1 104 ? -5.109 8.042 -3.078 1.00 95.25 104 SER A C 1
ATOM 841 O O . SER A 1 104 ? -6.308 8.065 -2.814 1.00 95.25 104 SER A O 1
ATOM 843 N N . THR A 1 105 ? -4.619 7.284 -4.067 1.00 94.38 105 THR A N 1
ATOM 844 C CA . THR A 1 105 ? -5.474 6.437 -4.917 1.00 94.38 105 THR A CA 1
ATOM 845 C C . THR A 1 105 ? -6.162 5.339 -4.102 1.00 94.38 105 THR A C 1
ATOM 847 O O . THR A 1 105 ? -7.352 5.087 -4.278 1.00 94.38 105 THR A O 1
ATOM 850 N N . LEU A 1 106 ? -5.432 4.675 -3.201 1.00 95.81 106 LEU A N 1
ATOM 851 C CA . LEU A 1 106 ? -5.993 3.630 -2.342 1.00 95.81 106 LEU A CA 1
ATOM 852 C C . LEU A 1 106 ? -7.023 4.209 -1.367 1.00 95.81 106 LEU A C 1
ATOM 854 O O . LEU A 1 106 ? -8.117 3.657 -1.253 1.00 95.81 106 LEU A O 1
ATOM 858 N N . ALA A 1 107 ? -6.715 5.343 -0.734 1.00 96.81 107 ALA A N 1
ATOM 859 C CA . ALA A 1 107 ? -7.649 6.038 0.148 1.00 96.81 107 ALA A CA 1
ATOM 860 C C . ALA A 1 107 ? -8.937 6.444 -0.585 1.00 96.81 107 ALA A C 1
ATOM 862 O O . ALA A 1 107 ? -10.039 6.144 -0.123 1.00 96.81 107 ALA A O 1
ATOM 863 N N . GLN A 1 108 ? -8.806 7.031 -1.777 1.00 95.94 108 GLN A N 1
ATOM 864 C CA . GLN A 1 108 ? -9.939 7.425 -2.612 1.00 95.94 108 GLN A CA 1
ATOM 865 C C . GLN A 1 108 ? -10.789 6.224 -3.054 1.00 95.94 108 GLN A C 1
ATOM 867 O O . GLN A 1 108 ? -12.017 6.321 -3.107 1.00 95.94 108 GLN A O 1
ATOM 872 N N . ASN A 1 109 ? -10.161 5.082 -3.346 1.00 95.00 109 ASN A N 1
ATOM 873 C CA . ASN A 1 109 ? -10.877 3.854 -3.688 1.00 95.00 109 ASN A CA 1
ATOM 874 C C . ASN A 1 109 ? -11.695 3.326 -2.505 1.00 95.00 109 ASN A C 1
ATOM 876 O O . ASN A 1 109 ? -12.830 2.900 -2.709 1.00 95.00 109 ASN A O 1
ATOM 880 N N . ILE A 1 110 ? -11.152 3.378 -1.285 1.00 95.81 110 ILE A N 1
ATOM 881 C CA . ILE A 1 110 ? -11.881 2.974 -0.076 1.00 95.81 110 ILE A CA 1
ATOM 882 C C . ILE A 1 110 ? -13.071 3.911 0.160 1.00 95.81 110 ILE A C 1
ATOM 884 O O . ILE A 1 110 ? -14.191 3.428 0.310 1.00 95.81 110 ILE A O 1
ATOM 888 N N . LEU A 1 111 ? -12.858 5.231 0.121 1.00 96.81 111 LEU A N 1
ATOM 889 C CA . LEU A 1 111 ? -13.923 6.234 0.272 1.00 96.81 111 LEU A CA 1
ATOM 890 C C . LEU A 1 111 ? -15.043 6.043 -0.759 1.00 96.81 111 LEU A C 1
ATOM 892 O O . LEU A 1 111 ? -16.226 6.037 -0.417 1.00 96.81 111 LEU A O 1
ATOM 896 N N . CYS A 1 112 ? -14.672 5.808 -2.017 1.00 95.44 112 CYS A N 1
ATOM 897 C CA . CYS A 1 112 ? -15.627 5.590 -3.095 1.00 95.44 112 CYS A CA 1
ATOM 898 C C . CYS A 1 112 ? -16.399 4.272 -2.930 1.00 95.44 112 CYS A C 1
ATOM 900 O O . CYS A 1 112 ? -17.619 4.249 -3.085 1.00 95.44 112 CYS A O 1
ATOM 902 N N . PHE A 1 113 ? -15.712 3.178 -2.590 1.00 95.25 113 PHE A N 1
ATOM 903 C CA . PHE A 1 113 ? -16.331 1.860 -2.461 1.00 95.25 113 PHE A CA 1
ATOM 904 C C . PHE A 1 113 ? -17.224 1.736 -1.221 1.00 95.25 113 PHE A C 1
ATOM 906 O O . PHE A 1 113 ? -18.339 1.230 -1.322 1.00 95.25 11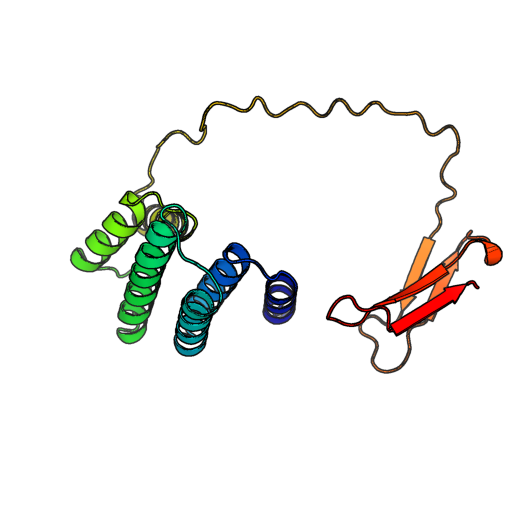3 PHE A O 1
ATOM 913 N N . ALA A 1 114 ? -16.738 2.175 -0.060 1.00 95.81 114 ALA A N 1
ATOM 914 C CA . ALA A 1 114 ? -17.397 1.945 1.223 1.00 95.81 114 ALA A CA 1
ATOM 915 C C . ALA A 1 114 ? -18.395 3.052 1.605 1.00 95.81 114 ALA A C 1
ATOM 917 O O . ALA A 1 114 ? -19.392 2.760 2.263 1.00 95.81 114 ALA A O 1
ATOM 918 N N . TYR A 1 115 ? -18.161 4.297 1.170 1.00 95.88 115 TYR A N 1
ATOM 919 C CA . TYR A 1 115 ? -18.908 5.475 1.640 1.00 95.88 115 TYR A CA 1
ATOM 920 C C . TYR A 1 115 ? -19.541 6.304 0.517 1.00 95.88 115 TYR A C 1
ATOM 922 O O . TYR A 1 115 ? -20.157 7.330 0.787 1.00 95.88 115 TYR A O 1
ATOM 930 N N . ALA A 1 116 ? -19.420 5.867 -0.744 1.00 93.75 116 ALA A N 1
ATOM 931 C CA . ALA A 1 116 ? -19.883 6.600 -1.928 1.00 93.75 116 ALA A CA 1
ATOM 932 C C . ALA A 1 116 ? -19.283 8.017 -2.069 1.00 93.75 116 ALA A C 1
ATOM 934 O O . ALA A 1 116 ? -19.802 8.855 -2.808 1.00 93.75 116 ALA A O 1
ATOM 935 N N . GLU A 1 117 ? -18.152 8.273 -1.410 1.00 94.06 117 GLU A N 1
ATOM 936 C CA . GLU A 1 117 ? -17.390 9.519 -1.498 1.00 94.06 117 GLU A CA 1
ATOM 937 C C . GLU A 1 117 ? -16.366 9.423 -2.630 1.00 94.06 117 GLU A C 1
ATOM 939 O O . GLU A 1 117 ? -15.152 9.432 -2.427 1.00 94.06 117 GLU A O 1
ATOM 944 N N . CYS A 1 118 ? -16.866 9.255 -3.850 1.00 89.75 118 CYS A N 1
ATOM 945 C CA . CYS A 1 118 ? -16.026 9.220 -5.038 1.00 89.75 118 CYS A CA 1
ATOM 946 C C . CYS A 1 118 ? -15.657 10.647 -5.454 1.00 89.75 118 CYS A C 1
ATOM 948 O O . CYS A 1 118 ? -16.539 11.490 -5.635 1.00 89.75 118 CYS A O 1
ATOM 950 N N . ASP A 1 119 ? -14.372 10.907 -5.679 1.00 82.25 119 ASP A N 1
ATOM 951 C CA . ASP A 1 119 ? -13.978 12.103 -6.407 1.00 82.25 119 ASP A CA 1
ATOM 952 C C . ASP A 1 119 ? -14.374 11.936 -7.885 1.00 82.25 119 ASP A C 1
ATOM 954 O O . ASP A 1 119 ? -13.928 11.019 -8.577 1.00 82.25 119 ASP A O 1
ATOM 958 N N . ASN A 1 120 ? -15.256 12.817 -8.365 1.00 62.00 120 ASN A N 1
ATOM 959 C CA . ASN A 1 120 ? -15.621 12.918 -9.781 1.00 62.00 120 ASN A CA 1
ATOM 960 C C . ASN A 1 120 ? -14.568 13.704 -10.589 1.00 62.00 120 ASN A C 1
ATOM 962 O O . ASN A 1 120 ? -14.786 13.988 -11.772 1.00 62.00 120 ASN A O 1
ATOM 966 N N . GLY A 1 121 ? -13.455 14.088 -9.951 1.00 56.56 121 GLY A N 1
ATOM 967 C CA . GLY A 1 121 ? -12.297 14.734 -10.550 1.00 56.56 121 GLY A CA 1
ATOM 968 C C . GLY A 1 121 ? -11.895 14.073 -11.865 1.00 56.56 121 GLY A C 1
ATOM 969 O O . GLY A 1 121 ? -11.863 12.849 -11.993 1.00 56.56 121 GLY A O 1
ATOM 970 N N . ALA A 1 122 ? -11.660 14.912 -12.879 1.00 47.84 122 ALA A N 1
ATOM 971 C CA . ALA A 1 122 ? -11.511 14.501 -14.265 1.00 47.84 122 ALA A CA 1
ATOM 972 C C . ALA A 1 122 ? -10.568 13.297 -14.394 1.00 47.84 122 ALA A C 1
ATOM 974 O O . ALA A 1 122 ? -9.352 13.417 -14.274 1.00 47.84 122 ALA A O 1
ATOM 975 N N . THR A 1 123 ? -11.120 12.154 -14.794 1.00 45.84 123 THR A N 1
ATOM 976 C CA . THR A 1 123 ? -10.366 10.978 -15.264 1.00 45.84 123 THR A CA 1
ATOM 977 C C . THR A 1 123 ? -9.518 11.259 -16.519 1.00 45.84 123 THR A C 1
ATOM 979 O O . THR A 1 123 ? -8.963 10.346 -17.128 1.00 45.84 123 THR A O 1
ATOM 982 N N . GLY A 1 124 ? -9.374 12.526 -16.910 1.00 41.88 124 GLY A N 1
ATOM 983 C CA . GLY A 1 124 ? -8.454 13.007 -17.919 1.00 41.88 124 GLY A CA 1
ATOM 984 C C . GLY A 1 124 ? -7.610 14.151 -17.371 1.00 41.88 124 GLY A C 1
ATOM 985 O O . GLY A 1 124 ? -7.939 15.314 -17.593 1.00 41.88 124 GLY A O 1
ATOM 986 N N . GLY A 1 125 ? -6.446 13.834 -16.793 1.00 42.41 125 GLY A N 1
ATOM 987 C CA . GLY A 1 125 ? -5.277 14.676 -17.071 1.00 42.41 125 GLY A CA 1
ATOM 988 C C . GLY A 1 125 ? -5.194 14.882 -18.587 1.00 42.41 125 GLY A C 1
ATOM 989 O O . GLY A 1 125 ? -5.604 13.962 -19.302 1.00 42.41 125 GLY A O 1
ATOM 990 N N . GLU A 1 126 ? -4.772 16.079 -19.043 1.00 45.25 126 GLU A N 1
ATOM 991 C CA . GLU A 1 126 ? -4.741 16.514 -20.456 1.00 45.25 126 GLU A CA 1
ATOM 992 C C . GLU A 1 126 ? -4.853 15.319 -21.382 1.00 45.25 126 GLU A C 1
ATOM 994 O O . GLU A 1 126 ? -3.906 14.532 -21.421 1.00 45.25 126 GLU A O 1
ATOM 999 N N . TYR A 1 127 ? -6.016 15.128 -22.022 1.00 49.81 127 TYR A N 1
ATOM 1000 C CA . TYR A 1 127 ? -6.275 13.976 -22.876 1.00 49.81 127 TYR A CA 1
ATOM 1001 C C . TYR A 1 127 ? -5.055 13.747 -23.769 1.00 49.81 127 TYR A C 1
ATOM 1003 O O . TYR A 1 127 ? -4.941 14.326 -24.853 1.00 49.81 127 TYR A O 1
ATOM 1011 N N . ARG A 1 128 ? -4.146 12.855 -23.356 1.00 49.47 128 ARG A N 1
ATOM 1012 C CA . ARG A 1 128 ? -3.232 12.205 -24.271 1.00 49.47 128 ARG A CA 1
ATOM 1013 C C . ARG A 1 128 ? -4.205 11.431 -25.114 1.00 49.47 128 ARG A C 1
ATOM 1015 O O . ARG A 1 128 ? -4.666 10.371 -24.692 1.00 49.47 128 ARG A O 1
ATOM 1022 N N . LYS A 1 129 ? -4.603 12.020 -26.253 1.00 54.25 129 LYS A N 1
ATOM 1023 C CA . LYS A 1 129 ? -5.360 11.334 -27.294 1.00 54.25 129 LYS A CA 1
ATOM 1024 C C . LYS A 1 129 ? -4.712 9.975 -27.362 1.00 54.25 129 LYS A C 1
ATOM 1026 O O . LYS A 1 129 ? -3.519 9.914 -27.664 1.00 54.25 129 LYS A O 1
ATOM 1031 N N . LYS A 1 130 ? -5.449 8.935 -26.952 1.00 52.38 130 LYS A N 1
ATOM 1032 C CA . LYS A 1 130 ? -4.961 7.559 -26.959 1.00 52.38 130 LYS A CA 1
ATOM 1033 C C . LYS A 1 130 ? -4.360 7.405 -28.342 1.00 52.38 130 LYS A C 1
ATOM 1035 O O . LYS A 1 130 ? -5.105 7.494 -29.319 1.00 52.38 130 LYS A O 1
ATOM 1040 N N . ALA A 1 131 ? -3.029 7.362 -28.432 1.00 61.56 131 ALA A N 1
ATOM 1041 C CA . ALA A 1 131 ? -2.383 7.349 -29.727 1.00 61.56 131 ALA A CA 1
ATOM 1042 C C . ALA A 1 131 ? -2.913 6.082 -30.371 1.00 61.56 131 ALA A C 1
ATOM 1044 O O . ALA A 1 131 ? -2.692 4.982 -29.854 1.00 61.56 131 ALA A O 1
ATOM 1045 N N . ARG A 1 132 ? -3.739 6.242 -31.408 1.00 58.38 132 ARG A N 1
ATOM 1046 C CA . ARG A 1 132 ? -4.254 5.102 -32.139 1.00 58.38 132 ARG A CA 1
ATOM 1047 C C . ARG A 1 132 ? -2.995 4.449 -32.669 1.00 58.38 132 ARG A C 1
ATOM 1049 O O . ARG A 1 132 ? -2.298 5.055 -33.480 1.00 58.38 132 ARG A O 1
ATOM 1056 N N . ARG A 1 133 ? -2.637 3.285 -32.124 1.00 58.28 133 ARG A N 1
ATOM 1057 C CA . ARG A 1 133 ? -1.563 2.486 -32.696 1.00 58.28 133 ARG A CA 1
ATOM 1058 C C . ARG A 1 133 ? -2.034 2.196 -34.110 1.00 58.28 133 ARG A C 1
ATOM 1060 O O . ARG A 1 133 ? -2.967 1.423 -34.308 1.00 58.28 133 ARG A O 1
ATOM 1067 N N . VAL A 1 134 ? -1.477 2.921 -35.070 1.00 60.41 134 VAL A N 1
ATOM 1068 C CA . VAL A 1 134 ? -1.567 2.536 -36.465 1.00 60.41 134 VAL A CA 1
ATOM 1069 C C . VAL A 1 134 ? -0.625 1.357 -36.542 1.00 60.41 134 VAL A C 1
ATOM 1071 O O . VAL A 1 134 ? 0.591 1.518 -36.600 1.00 60.41 134 VAL A O 1
ATOM 1074 N N . TYR A 1 135 ? -1.194 0.167 -36.393 1.00 59.44 135 TYR A N 1
ATOM 1075 C CA . TYR A 1 135 ? -0.501 -1.036 -36.789 1.00 59.44 135 TYR A CA 1
ATOM 1076 C C . TYR A 1 135 ? -0.328 -0.900 -38.297 1.00 59.44 135 TYR A C 1
ATOM 1078 O O . TYR A 1 135 ? -1.293 -0.955 -39.056 1.00 59.44 135 TYR A O 1
ATOM 1086 N N . THR A 1 136 ? 0.890 -0.602 -38.737 1.00 58.75 136 THR A N 1
ATOM 1087 C CA . THR A 1 136 ? 1.276 -0.968 -40.088 1.00 58.75 136 THR A CA 1
ATOM 1088 C C . THR A 1 136 ? 1.299 -2.480 -40.063 1.00 58.75 136 THR A C 1
ATOM 1090 O O . THR A 1 136 ? 2.261 -3.078 -39.577 1.00 58.75 136 THR A O 1
ATOM 1093 N N . ASP A 1 137 ? 0.211 -3.091 -40.521 1.00 57.28 137 ASP A N 1
ATOM 1094 C CA . ASP A 1 137 ? 0.209 -4.498 -40.876 1.00 57.28 137 ASP A CA 1
ATOM 1095 C C . ASP A 1 137 ? 1.239 -4.639 -41.996 1.00 57.28 137 ASP A C 1
ATOM 1097 O O . ASP A 1 137 ? 0.952 -4.485 -43.182 1.00 57.28 137 ASP A O 1
ATOM 1101 N N . LYS A 1 138 ? 2.500 -4.866 -41.618 1.00 56.41 138 LYS A N 1
ATOM 1102 C CA . LYS A 1 138 ? 3.417 -5.537 -42.518 1.00 56.41 138 LYS A CA 1
ATOM 1103 C C . LYS A 1 138 ? 2.790 -6.901 -42.699 1.00 56.41 138 LYS A C 1
ATOM 1105 O O . LYS A 1 138 ? 2.851 -7.725 -41.791 1.00 56.41 138 LYS A O 1
ATOM 1110 N N . ILE A 1 139 ? 2.133 -7.085 -43.837 1.00 60.62 139 ILE A N 1
ATOM 1111 C CA . ILE A 1 139 ? 1.737 -8.396 -44.323 1.00 60.62 139 ILE A CA 1
ATOM 1112 C C . ILE A 1 139 ? 3.016 -9.228 -44.267 1.00 60.62 139 ILE A C 1
ATOM 1114 O O . ILE A 1 139 ? 3.972 -8.976 -45.000 1.00 60.62 139 ILE A O 1
ATOM 1118 N N . ILE A 1 140 ? 3.091 -10.132 -43.294 1.00 57.03 140 ILE A N 1
ATOM 1119 C CA . ILE A 1 140 ? 4.189 -11.081 -43.207 1.00 57.03 140 ILE A CA 1
ATOM 1120 C C . ILE A 1 140 ? 3.885 -12.081 -44.321 1.00 57.03 140 ILE A C 1
ATOM 1122 O O . ILE A 1 140 ? 3.033 -12.947 -44.160 1.00 57.03 140 ILE A O 1
ATOM 1126 N N . GLU A 1 141 ? 4.531 -11.919 -45.477 1.00 57.59 141 GLU A N 1
ATOM 1127 C CA . GLU A 1 141 ? 4.340 -12.778 -46.661 1.00 57.59 141 GLU A CA 1
ATOM 1128 C C . GLU A 1 141 ? 4.774 -14.236 -46.435 1.00 57.59 141 GLU A C 1
ATOM 1130 O O . GLU A 1 141 ? 4.540 -15.097 -47.278 1.00 57.59 141 GLU A O 1
ATOM 1135 N N . ASN A 1 142 ? 5.346 -14.539 -45.269 1.00 57.19 142 ASN A N 1
ATOM 1136 C CA . ASN A 1 142 ? 5.541 -15.901 -44.811 1.00 57.19 142 ASN A CA 1
ATOM 1137 C C . ASN A 1 142 ? 4.448 -16.244 -43.796 1.00 57.19 142 ASN A C 1
ATOM 1139 O O . ASN A 1 142 ? 4.472 -15.676 -42.699 1.00 57.19 142 ASN A O 1
ATOM 1143 N N . PRO A 1 143 ? 3.528 -17.189 -44.080 1.00 50.62 143 PRO A N 1
ATOM 1144 C CA . PRO A 1 143 ? 2.771 -17.803 -43.004 1.00 50.62 143 PRO A CA 1
ATOM 1145 C C . PRO A 1 143 ? 3.808 -18.365 -42.036 1.00 50.62 143 PRO A C 1
ATOM 1147 O O . PRO A 1 143 ? 4.596 -19.239 -42.403 1.00 50.62 143 PRO A O 1
ATOM 1150 N N . LEU A 1 144 ? 3.872 -17.797 -40.829 1.00 54.44 144 LEU A N 1
ATOM 1151 C CA . LEU A 1 144 ? 4.641 -18.374 -39.739 1.00 54.44 144 LEU A CA 1
ATOM 1152 C C . LEU A 1 144 ? 4.213 -19.837 -39.693 1.00 54.44 144 LEU A C 1
ATOM 1154 O O . LEU A 1 144 ? 3.048 -20.120 -39.415 1.00 54.44 144 LEU A O 1
ATOM 1158 N N . MET A 1 145 ? 5.113 -20.764 -40.042 1.00 55.84 145 MET A N 1
ATOM 1159 C CA . MET A 1 145 ? 4.896 -22.165 -39.714 1.00 55.84 145 MET A CA 1
ATOM 1160 C C . MET A 1 145 ? 4.556 -22.156 -38.234 1.00 55.84 145 MET A C 1
ATOM 1162 O O . MET A 1 145 ? 5.395 -21.726 -37.440 1.00 55.84 145 MET A O 1
ATOM 1166 N N . GLU A 1 146 ? 3.315 -22.517 -37.893 1.00 59.53 146 GLU A N 1
ATOM 1167 C CA . GLU A 1 146 ? 2.844 -22.570 -36.514 1.00 59.53 146 GLU A CA 1
ATOM 1168 C C . GLU A 1 146 ? 3.754 -23.535 -35.760 1.00 59.53 146 GLU A C 1
ATOM 1170 O O . GLU A 1 146 ? 3.590 -24.757 -35.779 1.00 59.53 146 GLU A O 1
ATOM 1175 N N . SER A 1 147 ? 4.796 -22.957 -35.183 1.00 68.25 147 SER A N 1
ATOM 1176 C CA . SER A 1 147 ? 5.834 -23.639 -34.449 1.00 68.25 147 SER A CA 1
ATOM 1177 C C . SER A 1 147 ? 5.245 -23.844 -33.074 1.00 68.25 147 SER A C 1
ATOM 1179 O O . SER A 1 147 ? 5.106 -22.897 -32.302 1.00 68.25 147 SER A O 1
ATOM 1181 N N . GLN A 1 148 ? 4.800 -25.064 -32.802 1.00 75.69 148 GLN A N 1
ATOM 1182 C CA . GLN A 1 148 ? 4.153 -25.382 -31.538 1.00 75.69 148 GLN A CA 1
ATOM 1183 C C . GLN A 1 148 ? 5.200 -25.956 -30.589 1.00 75.69 148 GLN A C 1
ATOM 1185 O O . GLN A 1 148 ? 5.794 -27.005 -30.848 1.00 75.69 148 GLN A O 1
ATOM 1190 N N . VAL A 1 149 ? 5.424 -25.253 -29.482 1.00 81.44 149 VAL A N 1
ATOM 1191 C CA . VAL A 1 149 ? 6.273 -25.710 -28.381 1.00 81.44 149 VAL A CA 1
ATOM 1192 C C . VAL A 1 149 ? 5.362 -26.135 -27.240 1.00 81.44 149 VAL A C 1
ATOM 1194 O O . VAL A 1 149 ? 4.527 -25.348 -26.800 1.00 81.44 149 VAL A O 1
ATOM 1197 N N . SER A 1 150 ? 5.512 -27.366 -26.755 1.00 86.06 150 SER A N 1
ATOM 1198 C CA . SER A 1 150 ? 4.814 -27.827 -25.552 1.00 86.06 150 SER A CA 1
ATOM 1199 C C . SER A 1 150 ? 5.801 -28.271 -24.476 1.00 86.06 150 SER A C 1
ATOM 1201 O O . SER A 1 150 ? 6.866 -28.816 -24.770 1.00 86.06 150 SER A O 1
ATOM 1203 N N . LEU A 1 151 ? 5.452 -27.983 -23.222 1.00 87.12 151 LEU A N 1
ATOM 1204 C CA . LEU A 1 151 ? 6.283 -28.195 -22.040 1.00 87.12 151 LEU A CA 1
ATOM 1205 C C . LEU A 1 151 ? 5.495 -29.029 -21.032 1.00 87.12 151 LEU A C 1
ATOM 1207 O O . LEU A 1 151 ? 4.371 -28.669 -20.681 1.00 87.12 151 LEU A O 1
ATOM 1211 N N . SER A 1 152 ? 6.075 -30.134 -20.569 1.00 88.31 152 SER A N 1
ATOM 1212 C CA . SER A 1 152 ? 5.438 -31.004 -19.573 1.00 88.31 152 SER A CA 1
ATOM 1213 C C . SER A 1 152 ? 6.468 -31.769 -18.733 1.00 88.31 152 SER A C 1
ATOM 1215 O O . SER A 1 152 ? 7.470 -32.207 -19.295 1.00 88.31 152 SER A O 1
ATOM 1217 N N . PRO A 1 153 ? 6.225 -32.019 -17.435 1.00 87.81 153 PRO A N 1
ATOM 1218 C CA . PRO A 1 153 ? 5.103 -31.518 -16.638 1.00 87.81 153 PRO A CA 1
ATOM 1219 C C . PRO A 1 153 ? 5.274 -30.034 -16.262 1.00 87.81 153 PRO A C 1
ATOM 1221 O O . PRO A 1 153 ? 6.387 -29.517 -16.223 1.00 87.81 153 PRO A O 1
ATOM 1224 N N . ASN A 1 154 ? 4.163 -29.349 -15.991 1.00 78.69 154 ASN A N 1
ATOM 1225 C CA . ASN A 1 154 ? 4.152 -28.026 -15.367 1.00 78.69 154 ASN A CA 1
ATOM 1226 C C . ASN A 1 154 ? 3.082 -28.029 -14.256 1.00 78.69 154 ASN A C 1
ATOM 1228 O O . ASN A 1 154 ? 1.899 -28.087 -14.600 1.00 78.69 154 ASN A O 1
ATOM 1232 N N . PRO A 1 155 ? 3.457 -28.011 -12.961 1.00 79.88 155 PRO A N 1
ATOM 1233 C CA . PRO A 1 155 ? 4.813 -27.832 -12.420 1.00 79.88 155 PRO A CA 1
ATOM 1234 C C . PRO A 1 155 ? 5.721 -29.061 -12.601 1.00 79.88 155 PRO A C 1
ATOM 1236 O O . PRO A 1 155 ? 5.244 -30.194 -12.637 1.00 79.88 155 PRO A O 1
ATOM 1239 N N . ALA A 1 156 ? 7.035 -28.847 -12.675 1.00 84.88 156 ALA A N 1
ATOM 1240 C CA . ALA A 1 156 ? 8.035 -29.916 -12.703 1.00 84.88 156 ALA A CA 1
ATOM 1241 C C . ALA A 1 156 ? 8.901 -29.907 -11.444 1.00 84.88 156 ALA A C 1
ATOM 1243 O O . ALA A 1 156 ? 9.327 -28.848 -10.992 1.00 84.88 156 ALA A O 1
ATOM 1244 N N . ASN A 1 157 ? 9.211 -31.101 -10.930 1.00 78.81 157 ASN A N 1
ATOM 1245 C CA . ASN A 1 157 ? 10.058 -31.266 -9.745 1.00 78.81 157 ASN A CA 1
ATOM 1246 C C . ASN A 1 157 ? 11.535 -31.505 -10.099 1.00 78.81 157 ASN A C 1
ATOM 1248 O O . ASN A 1 157 ? 12.413 -30.966 -9.437 1.00 78.81 157 ASN A O 1
ATOM 1252 N N . THR A 1 158 ? 11.822 -32.319 -11.121 1.00 82.25 158 THR A N 1
ATOM 1253 C CA . THR A 1 158 ? 13.201 -32.751 -11.444 1.00 82.25 158 THR A CA 1
ATOM 1254 C C . THR A 1 158 ? 13.577 -32.599 -12.913 1.00 82.25 158 THR A C 1
ATOM 1256 O O . THR A 1 158 ? 14.740 -32.359 -13.221 1.00 82.25 158 THR A O 1
ATOM 1259 N N . GLN A 1 159 ? 12.617 -32.726 -13.828 1.00 84.44 159 GLN A N 1
ATOM 1260 C CA . GLN A 1 159 ? 12.851 -32.642 -15.267 1.00 84.44 159 GLN A CA 1
ATOM 1261 C C . GLN A 1 159 ? 11.626 -32.082 -15.990 1.00 84.44 159 GLN A C 1
ATOM 1263 O O . GLN A 1 159 ? 10.494 -32.282 -15.548 1.00 84.44 159 GLN A O 1
ATOM 1268 N N . ILE A 1 160 ? 11.865 -31.418 -17.120 1.00 86.25 160 ILE A N 1
ATOM 1269 C CA . ILE A 1 160 ? 10.841 -30.919 -18.041 1.00 86.25 160 ILE A CA 1
ATOM 1270 C C . ILE A 1 160 ? 11.158 -31.482 -19.423 1.00 86.25 160 ILE A C 1
ATOM 1272 O O . ILE A 1 160 ? 12.301 -31.432 -19.875 1.00 86.25 160 ILE A O 1
ATOM 1276 N N . GLN A 1 161 ? 10.142 -31.994 -20.104 1.00 86.69 161 GLN A N 1
ATOM 1277 C CA . GLN A 1 161 ? 10.213 -32.369 -21.506 1.00 86.69 161 GLN A CA 1
ATOM 1278 C C . GLN A 1 161 ? 9.741 -31.200 -22.373 1.00 86.69 161 GLN A C 1
ATOM 1280 O O . GLN A 1 161 ? 8.662 -30.651 -22.147 1.00 86.69 161 GLN A O 1
ATOM 1285 N N . ILE A 1 162 ? 10.549 -30.848 -23.376 1.00 86.06 162 ILE A N 1
ATOM 1286 C CA . ILE A 1 162 ? 10.243 -29.819 -24.375 1.00 86.06 162 ILE A CA 1
ATOM 1287 C C . ILE A 1 162 ? 9.966 -30.516 -25.706 1.00 86.06 162 ILE A C 1
ATOM 1289 O O . ILE A 1 162 ? 10.869 -31.118 -26.288 1.00 86.06 162 ILE A O 1
ATOM 1293 N N . ASN A 1 163 ? 8.731 -30.437 -26.199 1.00 85.25 163 ASN A N 1
ATOM 1294 C CA . ASN A 1 163 ? 8.365 -30.972 -27.508 1.00 85.25 163 ASN A CA 1
ATOM 1295 C C . ASN A 1 163 ? 8.287 -29.832 -28.524 1.00 85.25 163 ASN A C 1
ATOM 1297 O O . ASN A 1 163 ? 7.482 -28.911 -28.381 1.00 85.25 163 ASN A O 1
ATOM 1301 N N . LEU A 1 164 ? 9.122 -29.912 -29.559 1.00 83.94 164 LEU A N 1
ATOM 1302 C CA . LEU A 1 164 ? 9.204 -28.934 -30.640 1.00 83.94 164 LEU A CA 1
ATOM 1303 C C . LEU A 1 164 ? 8.509 -29.505 -31.877 1.00 83.94 164 LEU A C 1
ATOM 1305 O O . LEU A 1 164 ? 8.998 -30.462 -32.476 1.00 83.94 164 LEU A O 1
ATOM 1309 N N . HIS A 1 165 ? 7.380 -28.923 -32.274 1.00 80.69 165 HIS A N 1
ATOM 1310 C CA . HIS A 1 165 ? 6.677 -29.309 -33.493 1.00 80.69 165 HIS A CA 1
ATOM 1311 C C . HIS A 1 165 ? 6.963 -28.292 -34.588 1.00 80.69 165 HIS A C 1
ATOM 1313 O O . HIS A 1 165 ? 6.738 -27.097 -34.404 1.00 80.69 165 HIS A O 1
ATOM 1319 N N . LYS A 1 166 ? 7.412 -28.788 -35.747 1.00 75.12 166 LYS A N 1
ATOM 1320 C CA . LYS A 1 166 ? 7.659 -27.983 -36.954 1.00 75.12 166 LYS A CA 1
ATOM 1321 C C . LYS A 1 166 ? 8.751 -26.908 -36.789 1.00 75.12 166 LYS A C 1
ATOM 1323 O O . LYS A 1 166 ? 8.720 -25.908 -37.496 1.00 75.12 166 LYS A O 1
ATOM 1328 N N . VAL A 1 167 ? 9.736 -27.142 -35.911 1.00 73.56 167 VAL A N 1
ATOM 1329 C CA . VAL A 1 167 ? 10.902 -26.257 -35.719 1.00 73.56 167 VAL A CA 1
ATOM 1330 C C . VAL A 1 167 ? 12.200 -26.978 -36.114 1.00 73.56 167 VAL A C 1
ATOM 1332 O O . VAL A 1 167 ? 12.456 -28.066 -35.586 1.00 73.56 167 VAL A O 1
ATOM 1335 N N . PRO A 1 168 ? 13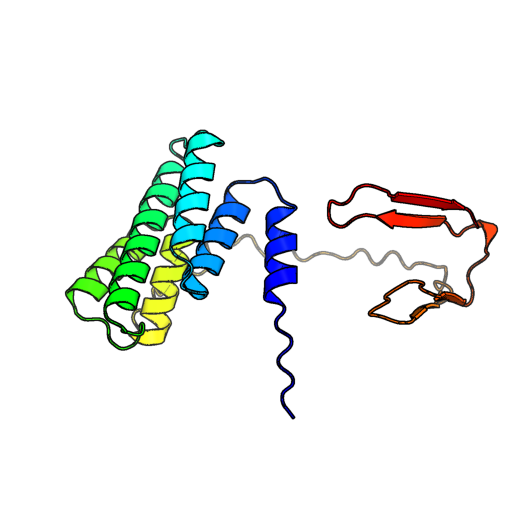.034 -26.419 -37.014 1.00 77.25 168 PRO A N 1
ATOM 1336 C CA . PRO A 1 168 ? 14.346 -26.981 -37.335 1.00 77.25 168 PRO A CA 1
ATOM 1337 C C . PRO A 1 168 ? 15.261 -26.923 -36.108 1.00 77.25 168 PRO A C 1
ATOM 1339 O O . PRO A 1 168 ? 15.472 -25.842 -35.564 1.00 77.25 168 PRO A O 1
ATOM 1342 N N . ARG A 1 169 ? 15.823 -28.061 -35.676 1.00 69.12 169 ARG A N 1
ATOM 1343 C CA . ARG A 1 169 ? 16.647 -28.143 -34.448 1.00 69.12 169 ARG A CA 1
ATOM 1344 C C . ARG A 1 169 ? 17.810 -27.149 -34.438 1.00 69.12 169 ARG A C 1
ATOM 1346 O O . ARG A 1 169 ? 18.009 -26.478 -33.436 1.00 69.12 169 ARG A O 1
ATOM 1353 N N . GLU A 1 170 ? 18.456 -26.976 -35.587 1.00 73.69 170 GLU A N 1
ATOM 1354 C CA . GLU A 1 170 ? 19.619 -26.098 -35.787 1.00 73.69 170 GLU A CA 1
ATOM 1355 C C . GLU A 1 170 ? 19.323 -24.605 -35.544 1.00 73.69 170 GLU A C 1
ATOM 1357 O O . GLU A 1 170 ? 20.237 -23.792 -35.424 1.00 73.69 170 GLU A O 1
ATOM 1362 N N . GLN A 1 171 ? 18.044 -24.227 -35.471 1.00 73.44 171 GLN A N 1
ATOM 1363 C CA . GLN A 1 171 ? 17.592 -22.856 -35.226 1.00 73.44 171 GLN A CA 1
ATOM 1364 C C . GLN A 1 171 ? 17.039 -22.664 -33.809 1.00 73.44 171 GLN A C 1
ATOM 1366 O O . GLN A 1 171 ? 16.546 -21.583 -33.480 1.00 73.44 171 GLN A O 1
ATOM 1371 N N . VAL A 1 172 ? 17.106 -23.692 -32.955 1.00 78.44 172 VAL A N 1
ATOM 1372 C CA . VAL A 1 172 ? 16.540 -23.649 -31.606 1.00 78.44 172 VAL A CA 1
ATOM 1373 C C . VAL A 1 172 ? 17.628 -23.447 -30.571 1.00 78.44 172 VAL A C 1
ATOM 1375 O O . VAL A 1 172 ? 18.531 -24.265 -30.399 1.00 78.44 172 VAL A O 1
ATOM 1378 N N . ARG A 1 173 ? 17.484 -22.360 -29.816 1.00 84.44 173 ARG A N 1
ATOM 1379 C CA . ARG A 1 173 ? 18.258 -22.099 -28.610 1.00 84.44 173 ARG A CA 1
ATOM 1380 C C . ARG A 1 173 ? 17.368 -22.279 -27.388 1.00 84.44 173 ARG A C 1
ATOM 1382 O O . ARG A 1 173 ? 16.285 -21.703 -27.321 1.00 84.44 173 ARG A O 1
ATOM 1389 N N . ILE A 1 174 ? 17.843 -23.055 -26.423 1.00 85.50 174 ILE A N 1
ATOM 1390 C CA . ILE A 1 174 ? 17.220 -23.192 -25.109 1.00 85.50 174 ILE A CA 1
ATOM 1391 C C . ILE A 1 174 ? 18.026 -22.364 -24.115 1.00 85.50 174 ILE A C 1
ATOM 1393 O O . ILE A 1 174 ? 19.217 -22.607 -23.913 1.00 85.50 174 ILE A O 1
ATOM 1397 N N . GLU A 1 175 ? 17.352 -21.424 -23.462 1.00 89.25 175 GLU A N 1
ATOM 1398 C CA . GLU A 1 175 ? 17.901 -20.624 -22.374 1.00 89.25 175 GLU A CA 1
ATOM 1399 C C . GLU A 1 175 ? 17.055 -20.849 -21.116 1.00 89.25 175 GLU A C 1
ATOM 1401 O O . GLU A 1 175 ? 15.836 -20.684 -21.136 1.00 89.25 175 GLU A O 1
ATOM 1406 N N . VAL A 1 176 ? 17.699 -21.261 -20.024 1.00 85.25 176 VAL A N 1
ATOM 1407 C CA . VAL A 1 176 ? 17.063 -21.433 -18.713 1.00 85.25 176 VAL A CA 1
ATOM 1408 C C . VAL A 1 176 ? 17.569 -20.338 -17.800 1.00 85.25 176 VAL A C 1
ATOM 1410 O O . VAL A 1 176 ? 18.779 -20.133 -17.683 1.00 85.25 176 VAL A O 1
ATOM 1413 N N . TYR A 1 177 ? 16.636 -19.668 -17.142 1.00 86.69 177 TYR A N 1
ATOM 1414 C CA . TYR A 1 177 ? 16.901 -18.582 -16.215 1.00 86.69 177 TYR A CA 1
ATOM 1415 C C . TYR A 1 177 ? 16.515 -19.002 -14.799 1.00 86.69 177 TYR A C 1
ATOM 1417 O O . TYR A 1 177 ? 15.555 -19.752 -14.609 1.00 86.69 177 TYR A O 1
ATOM 1425 N N . ASP A 1 178 ? 17.264 -18.531 -13.806 1.00 85.25 178 ASP A N 1
ATOM 1426 C CA . ASP A 1 178 ? 16.844 -18.629 -12.414 1.00 85.25 178 ASP A CA 1
ATOM 1427 C C . ASP A 1 178 ? 15.725 -17.623 -12.109 1.00 85.25 178 ASP A C 1
ATOM 1429 O O . ASP A 1 178 ? 15.354 -16.774 -12.925 1.00 85.25 178 ASP A O 1
ATOM 1433 N N . LEU A 1 179 ? 15.188 -17.703 -10.893 1.00 77.88 179 LEU A N 1
ATOM 1434 C CA . LEU A 1 179 ? 14.132 -16.803 -10.425 1.00 77.88 179 LEU A CA 1
ATOM 1435 C C . LEU A 1 179 ? 14.572 -15.329 -10.335 1.00 77.88 179 LEU A C 1
ATOM 1437 O O . LEU A 1 179 ? 13.721 -14.456 -10.187 1.00 77.88 179 LEU A O 1
ATOM 1441 N N . LEU A 1 180 ? 15.875 -15.044 -10.411 1.00 81.50 180 LEU A N 1
ATOM 1442 C CA . LEU A 1 180 ? 16.449 -13.698 -10.415 1.00 81.50 180 LEU A CA 1
ATOM 1443 C C . LEU A 1 180 ? 16.752 -13.202 -11.843 1.00 81.50 180 LEU A C 1
ATOM 1445 O O . LEU A 1 180 ? 17.262 -12.094 -12.005 1.00 81.50 180 LEU A O 1
ATOM 1449 N N . GLY A 1 181 ? 16.435 -13.994 -12.875 1.00 78.50 181 GLY A N 1
ATOM 1450 C CA . GLY A 1 181 ? 16.675 -13.666 -14.280 1.00 78.50 181 GLY A CA 1
ATOM 1451 C C . GLY A 1 181 ? 18.113 -13.907 -14.749 1.00 78.50 181 GLY A C 1
ATOM 1452 O O . GLY A 1 181 ? 18.486 -13.457 -15.831 1.00 78.50 181 GLY A O 1
ATOM 1453 N N . LYS A 1 182 ? 18.942 -14.609 -13.971 1.00 79.75 182 LYS A N 1
ATOM 1454 C CA . LYS A 1 182 ? 20.296 -15.001 -14.377 1.00 79.75 182 LYS A CA 1
ATOM 1455 C C . LYS A 1 182 ? 20.234 -16.272 -15.220 1.00 79.75 182 LYS A C 1
ATOM 1457 O O . LYS A 1 182 ? 19.586 -17.241 -14.836 1.00 79.75 182 LYS A O 1
ATOM 1462 N N . SER A 1 183 ? 20.935 -16.297 -16.354 1.00 88.38 183 SER A N 1
ATOM 1463 C CA . SER A 1 183 ? 21.026 -17.505 -17.183 1.00 88.38 183 SER A CA 1
ATOM 1464 C C . SER A 1 183 ? 21.791 -18.611 -16.442 1.00 88.38 183 SER A C 1
ATOM 1466 O O . SER A 1 183 ? 22.933 -18.416 -16.021 1.00 88.38 183 SER A O 1
ATOM 1468 N N . VAL A 1 184 ? 21.139 -19.761 -16.266 1.00 88.31 184 VAL A N 1
ATOM 1469 C CA . VAL A 1 184 ? 21.678 -20.983 -15.640 1.00 88.31 184 VAL A CA 1
ATOM 1470 C C . VAL A 1 184 ? 22.094 -21.997 -16.704 1.00 88.31 184 VAL A C 1
ATOM 1472 O O . VAL A 1 184 ? 23.029 -22.767 -16.500 1.00 88.31 184 VAL A O 1
ATOM 1475 N N . MET A 1 185 ? 21.423 -21.987 -17.857 1.00 85.75 185 MET A N 1
ATOM 1476 C CA . MET A 1 185 ? 21.753 -22.840 -18.994 1.00 85.75 185 MET A CA 1
ATOM 1477 C C . MET A 1 185 ? 21.519 -22.086 -20.297 1.00 85.75 185 MET A C 1
ATOM 1479 O O . MET A 1 185 ? 20.503 -21.414 -20.453 1.00 85.75 185 MET A O 1
ATOM 1483 N N . ASN A 1 186 ? 22.438 -22.247 -21.246 1.00 88.06 186 ASN A N 1
ATOM 1484 C CA . ASN A 1 186 ? 22.295 -21.770 -22.615 1.00 88.06 186 ASN A CA 1
ATOM 1485 C C . ASN A 1 186 ? 22.832 -22.849 -23.556 1.00 88.06 186 ASN A C 1
ATOM 1487 O O . ASN A 1 186 ? 23.997 -23.238 -23.448 1.00 88.06 186 ASN A O 1
ATOM 1491 N N . ARG A 1 187 ? 21.979 -23.372 -24.437 1.00 83.06 187 ARG A N 1
ATOM 1492 C CA . ARG A 1 187 ? 22.344 -24.452 -25.353 1.00 83.06 187 ARG A CA 1
ATOM 1493 C C . ARG A 1 187 ? 21.671 -24.286 -26.709 1.00 83.06 187 ARG A C 1
ATOM 1495 O O . ARG A 1 187 ? 20.460 -24.097 -26.785 1.00 83.06 187 ARG A O 1
ATOM 1502 N N . LEU A 1 188 ? 22.465 -24.420 -27.768 1.00 81.06 188 LEU A N 1
ATOM 1503 C CA . LEU A 1 188 ? 21.978 -24.630 -29.130 1.00 81.06 188 LEU A CA 1
ATOM 1504 C C . LEU A 1 188 ? 21.720 -26.132 -29.336 1.00 81.06 188 LEU A C 1
ATOM 1506 O O . LEU A 1 188 ? 22.537 -26.947 -28.890 1.00 81.06 188 LEU A O 1
ATOM 1510 N N . LEU A 1 189 ? 20.574 -26.481 -29.924 1.00 74.88 189 LEU A N 1
ATOM 1511 C CA . LEU A 1 189 ? 20.190 -27.870 -30.206 1.00 74.88 189 LEU A CA 1
ATOM 1512 C C . LEU A 1 189 ? 20.770 -28.409 -31.515 1.00 74.88 189 LEU A C 1
ATOM 1514 O O . LEU A 1 189 ? 20.967 -27.618 -32.460 1.00 74.88 189 LEU A O 1
#

Secondary structure (DSSP, 8-state):
-------HHHHHHHHHHS-SHHHHHHHHHHHHHTT-HHHHHHHHHHHHHHS---TTTHHHHHHHHHHHHHHHHHHHTT--TTS--HHHHHHHHHHHHT--HHHHHHHHHHHHHHH-------S-SS--------------SS-----EEEEESSS-SS--EEEEES--GGG-EEEEE-TTS-EEEEEE-

Radius of gyration: 23.63 Å; chains: 1; bounding box: 42×49×63 Å

Foldseek 3Di:
DDPDPPCVVVLLLVLVLDPDPVSLLVVLVSCLVVLNLVVNVVSLVVCVVPDDCDPLRVLLSVLSVLLSVLSNVCVVVVHDLLPDDPVSLVSLVVSLVSVRDPSNVVSQVSCCPRPVNHDPPDPDDPPPVPPPPPPPPPVPVDPPPPFDWDWPDVVDDPDIDIDTDPDDQQPDWDWDADSSRHTPDIDRD

pLDDT: mean 82.77, std 15.69, range [36.16, 98.12]